Protein AF-A0A349KTA8-F1 (afdb_monomer)

Nearest PDB structures (foldseek):
  7b4u-assembly2_C  TM=8.856E-01  e=9.014E-06  synt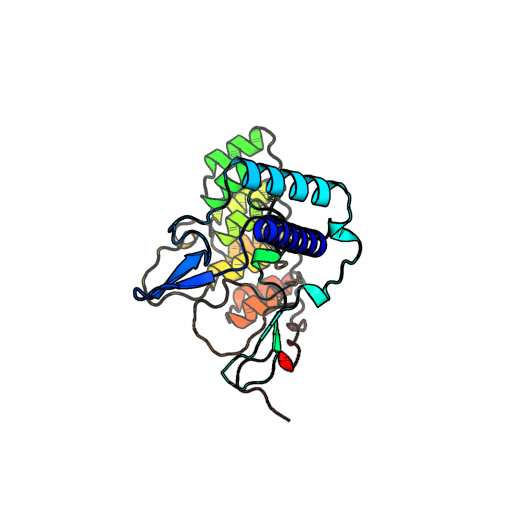hetic construct
  6gcu-assembly2_F  TM=8.471E-01  e=9.494E-06  synthetic construct
  8v0e-assembly2_B  TM=7.320E-01  e=1.564E-04  Homo sapiens
  4hi9-assembly1_A  TM=5.867E-01  e=4.648E-04  Homo sapiens
  1oy3-assembly1_D  TM=3.796E-01  e=2.135E-04  Mus musculus

Mean predicted aligned error: 11.81 Å

Foldseek 3Di:
DQLLLLLLLVVVLVVQLVVLQVVQQDPQWDQDPVRATAHPPPRDRDSHDDPVSNVVSVVVSVVCSVVCVSRVDDDQQVQWDWDAPDVPHGTFTHHHDLQSNFSDPWQQDQLLVCLLVLVQVSNVVVVVVVPDQQQAGNGFRQGSLRNNLLQLSLVNNLVSLVVLHQQCRAGNRWQDTNLLSLLCLVQADDDPDDDDRSNVVDPDHSLNSNLSSLVSPHDQQRFTQFADPSRPPDPPLPQDTRGGPGSLNSCVVSVPPSSNVSSVVSPDDNPRDHDDPDPSPGPDDDPPD

Structure (mmCIF, N/CA/C/O backbone):
data_AF-A0A349KTA8-F1
#
_entry.id   AF-A0A349KTA8-F1
#
loop_
_atom_site.group_PDB
_atom_site.id
_atom_site.type_symbol
_atom_site.label_atom_id
_atom_site.label_alt_id
_atom_site.label_comp_id
_atom_site.label_asym_id
_atom_site.label_entity_id
_atom_site.label_seq_id
_atom_site.pdbx_PDB_ins_code
_atom_site.Cartn_x
_atom_site.Cartn_y
_atom_site.Cartn_z
_atom_site.occupancy
_atom_site.B_iso_or_equiv
_atom_site.auth_seq_id
_atom_site.auth_comp_id
_atom_site.auth_asym_id
_atom_site.auth_atom_id
_atom_site.pdbx_PDB_model_num
ATOM 1 N N . MET A 1 1 ? -1.312 -4.356 -18.775 1.00 49.94 1 MET A N 1
ATOM 2 C CA . MET A 1 1 ? -0.204 -5.220 -19.229 1.00 49.94 1 MET A CA 1
ATOM 3 C C . MET A 1 1 ? 0.392 -5.838 -17.988 1.00 49.94 1 MET A C 1
ATOM 5 O O . MET A 1 1 ? 0.437 -5.153 -16.975 1.00 49.94 1 MET A O 1
ATOM 9 N N . ASP A 1 2 ? 0.738 -7.118 -18.034 1.00 69.94 2 ASP A N 1
ATOM 10 C CA . ASP A 1 2 ? 1.408 -7.776 -16.913 1.00 69.94 2 ASP A CA 1
ATOM 11 C C . ASP A 1 2 ? 2.771 -7.101 -16.684 1.00 69.94 2 ASP A C 1
ATOM 13 O O . ASP A 1 2 ? 3.523 -6.873 -17.634 1.00 69.94 2 ASP A O 1
ATOM 17 N N . VAL A 1 3 ? 3.073 -6.735 -15.437 1.00 68.56 3 VAL A N 1
ATOM 18 C CA . VAL A 1 3 ? 4.323 -6.055 -15.069 1.00 68.56 3 VAL A CA 1
ATOM 19 C C . VAL A 1 3 ? 5.527 -6.870 -15.534 1.00 68.56 3 VAL A C 1
ATOM 21 O O . VAL A 1 3 ? 6.508 -6.315 -16.023 1.00 68.56 3 VAL A O 1
ATOM 24 N N . LEU A 1 4 ? 5.438 -8.196 -15.461 1.00 72.75 4 LEU A N 1
ATOM 25 C CA . LEU A 1 4 ? 6.530 -9.078 -15.851 1.00 72.75 4 LEU A CA 1
ATOM 26 C C . LEU A 1 4 ? 6.771 -9.056 -17.360 1.00 72.75 4 LEU A C 1
ATOM 28 O O . LEU A 1 4 ? 7.924 -9.057 -17.791 1.00 72.75 4 LEU A O 1
ATOM 32 N N . GLN A 1 5 ? 5.714 -8.932 -18.165 1.00 74.31 5 GLN A N 1
ATOM 33 C CA . GLN A 1 5 ? 5.838 -8.739 -19.612 1.00 74.31 5 GLN A CA 1
ATOM 34 C C . GLN A 1 5 ? 6.532 -7.419 -19.947 1.00 74.31 5 GLN A C 1
ATOM 36 O O . GLN A 1 5 ? 7.395 -7.388 -20.824 1.00 74.31 5 GLN A O 1
ATOM 41 N N . GLN A 1 6 ? 6.200 -6.345 -19.227 1.00 73.94 6 GLN A N 1
ATOM 42 C CA . GLN A 1 6 ? 6.829 -5.036 -19.406 1.00 73.94 6 GLN A CA 1
ATOM 43 C C . GLN A 1 6 ? 8.325 -5.083 -19.054 1.00 73.94 6 GLN A C 1
ATOM 45 O O . GLN A 1 6 ? 9.166 -4.658 -19.839 1.00 73.94 6 GLN A O 1
ATOM 50 N N . VAL A 1 7 ? 8.671 -5.691 -17.916 1.00 74.19 7 VAL A N 1
ATOM 51 C CA . VAL A 1 7 ? 10.065 -5.875 -17.475 1.00 74.19 7 VAL A CA 1
ATOM 52 C C . VAL A 1 7 ? 10.860 -6.723 -18.460 1.00 74.19 7 VAL A C 1
ATOM 54 O O . VAL A 1 7 ? 12.029 -6.441 -18.731 1.00 74.19 7 VAL A O 1
ATOM 57 N N . PHE A 1 8 ? 10.250 -7.786 -18.980 1.00 78.12 8 PHE A N 1
ATOM 58 C CA . PHE A 1 8 ? 10.878 -8.630 -19.985 1.00 78.12 8 PHE A CA 1
ATOM 59 C C . PHE A 1 8 ? 11.161 -7.844 -21.262 1.00 78.12 8 PHE A C 1
ATOM 61 O O . PHE A 1 8 ? 12.295 -7.875 -21.742 1.00 78.12 8 PHE A O 1
ATOM 68 N N . ALA A 1 9 ? 10.184 -7.081 -21.755 1.00 79.38 9 ALA A N 1
ATOM 69 C CA . ALA A 1 9 ? 10.361 -6.222 -22.918 1.00 79.38 9 ALA A CA 1
ATOM 70 C C . ALA A 1 9 ? 11.467 -5.177 -22.698 1.00 79.38 9 ALA A C 1
ATOM 72 O O . ALA A 1 9 ? 12.328 -5.020 -23.562 1.00 79.38 9 ALA A O 1
ATOM 73 N N . ASP A 1 10 ? 11.527 -4.544 -21.523 1.00 78.06 10 ASP A N 1
ATOM 74 C CA . ASP A 1 10 ? 12.584 -3.586 -21.172 1.00 78.06 10 ASP A CA 1
ATOM 75 C C . ASP A 1 10 ? 13.975 -4.240 -21.117 1.00 78.06 10 ASP A C 1
ATOM 77 O O . ASP A 1 10 ? 14.962 -3.659 -21.587 1.00 78.06 10 ASP A O 1
ATOM 81 N N . ARG A 1 11 ? 14.087 -5.471 -20.592 1.00 78.44 11 ARG A N 1
ATOM 82 C CA . ARG A 1 11 ? 15.347 -6.239 -20.612 1.00 78.44 11 ARG A CA 1
ATOM 83 C C . ARG A 1 11 ? 15.770 -6.592 -22.037 1.00 78.44 11 ARG A C 1
ATOM 85 O O . ARG A 1 11 ? 16.954 -6.456 -22.347 1.00 78.44 11 ARG A O 1
ATOM 92 N N . GLN A 1 12 ? 14.836 -7.020 -22.888 1.00 82.44 12 GLN A N 1
ATOM 93 C CA . GLN A 1 12 ? 15.110 -7.329 -24.296 1.00 82.44 12 GLN A CA 1
ATOM 94 C C . GLN A 1 12 ? 15.536 -6.075 -25.057 1.00 82.44 12 GLN A C 1
ATOM 96 O O . GLN A 1 12 ? 16.569 -6.083 -25.716 1.00 82.44 12 GLN A O 1
ATOM 101 N N . ALA A 1 13 ? 14.823 -4.963 -24.878 1.00 82.88 13 ALA A N 1
ATOM 102 C CA . ALA A 1 13 ? 15.176 -3.686 -25.483 1.00 82.88 13 ALA A CA 1
ATOM 103 C C . ALA A 1 13 ? 16.546 -3.191 -25.004 1.00 82.88 13 ALA A C 1
ATOM 105 O O . ALA A 1 13 ? 17.327 -2.667 -25.796 1.00 82.88 13 ALA A O 1
ATOM 106 N N . SER A 1 14 ? 16.873 -3.355 -23.720 1.00 81.50 14 SER A N 1
ATOM 107 C CA . SER A 1 14 ? 18.192 -2.994 -23.182 1.00 81.50 14 SER A CA 1
ATOM 108 C C . SER A 1 14 ? 19.309 -3.881 -23.734 1.00 81.50 14 SER A C 1
ATOM 110 O O . SER A 1 14 ? 20.417 -3.395 -23.951 1.00 81.50 14 SER A O 1
ATOM 112 N N . ARG A 1 15 ? 19.041 -5.175 -23.951 1.00 82.88 15 ARG A N 1
ATOM 113 C CA . ARG A 1 15 ? 19.983 -6.103 -24.590 1.00 82.88 15 ARG A CA 1
ATOM 114 C C . ARG A 1 15 ? 20.206 -5.724 -26.052 1.00 82.88 15 ARG A C 1
ATOM 116 O O . ARG A 1 15 ? 21.353 -5.531 -26.428 1.00 82.88 15 ARG A O 1
ATOM 123 N N . PHE A 1 16 ? 19.128 -5.519 -26.802 1.00 84.94 16 PHE A N 1
ATOM 124 C CA . PHE A 1 16 ? 19.157 -5.084 -28.196 1.00 84.94 16 PHE A CA 1
ATOM 125 C C . PHE A 1 16 ? 19.958 -3.788 -28.366 1.00 84.94 16 PHE A C 1
ATOM 127 O O . PHE A 1 16 ? 20.864 -3.716 -29.184 1.00 84.94 16 PHE A O 1
ATOM 134 N N . LEU A 1 17 ? 19.718 -2.789 -27.506 1.00 83.94 17 LEU A N 1
ATOM 135 C CA . LEU A 1 17 ? 20.488 -1.543 -27.516 1.00 83.94 17 LEU A CA 1
ATOM 136 C C . LEU A 1 17 ? 21.988 -1.779 -27.281 1.00 83.94 17 LEU A C 1
ATOM 138 O O . LEU A 1 17 ? 22.813 -1.124 -27.907 1.00 83.94 17 LEU A O 1
ATOM 142 N N . ARG A 1 18 ? 22.359 -2.687 -26.369 1.00 80.88 18 ARG A N 1
ATOM 143 C CA . ARG A 1 18 ? 23.774 -3.018 -26.128 1.00 80.88 18 ARG A CA 1
ATOM 144 C C . ARG A 1 18 ? 24.405 -3.753 -27.304 1.00 80.88 18 ARG A C 1
ATOM 146 O O . ARG A 1 18 ? 25.578 -3.518 -27.559 1.00 80.88 18 ARG A O 1
ATOM 153 N N . GLU A 1 19 ? 23.660 -4.626 -27.974 1.00 83.88 19 GLU A N 1
ATOM 154 C CA . GLU A 1 19 ? 24.117 -5.352 -29.164 1.00 83.88 19 GLU A CA 1
ATOM 155 C C . GLU A 1 19 ? 24.360 -4.379 -30.324 1.00 83.88 19 GLU A C 1
ATOM 157 O O . GLU A 1 19 ? 25.477 -4.329 -30.828 1.00 83.88 19 GLU A O 1
ATOM 162 N N . GLU A 1 20 ? 23.398 -3.507 -30.632 1.00 83.31 20 GLU A N 1
ATOM 163 C CA . GLU A 1 20 ? 23.550 -2.430 -31.623 1.00 83.31 20 GLU A CA 1
ATOM 164 C C . GLU A 1 20 ? 24.754 -1.534 -31.306 1.00 83.31 20 GLU A C 1
ATOM 166 O O . GLU A 1 20 ? 25.614 -1.306 -32.150 1.00 83.31 20 GLU A O 1
ATOM 171 N N . LEU A 1 21 ? 24.889 -1.076 -30.054 1.00 79.50 21 LEU A N 1
ATOM 172 C CA . LEU A 1 21 ? 26.044 -0.272 -29.639 1.00 79.50 21 LEU A CA 1
ATOM 173 C C . LEU A 1 21 ? 27.367 -1.046 -29.732 1.00 79.50 21 LEU A C 1
ATOM 175 O O . LEU A 1 21 ? 28.406 -0.436 -29.977 1.00 79.50 21 LEU A O 1
ATOM 179 N N . SER A 1 22 ? 27.349 -2.368 -29.547 1.00 73.31 22 SER A N 1
ATOM 180 C CA . SER A 1 22 ? 28.545 -3.201 -29.683 1.00 73.31 22 SER A CA 1
ATOM 181 C C . SER A 1 22 ? 29.006 -3.361 -31.130 1.00 73.31 22 SER A C 1
ATOM 183 O O . SER A 1 22 ? 30.193 -3.584 -31.339 1.00 73.31 22 SER A O 1
ATOM 185 N N . GLU A 1 23 ? 28.131 -3.179 -32.126 1.00 71.75 23 GLU A N 1
ATOM 186 C CA . GLU A 1 23 ? 28.542 -3.149 -33.538 1.00 71.75 23 GLU A CA 1
ATOM 187 C C . GLU A 1 23 ? 29.394 -1.914 -33.864 1.00 71.75 23 GLU A C 1
ATOM 189 O O . GLU A 1 23 ? 30.286 -1.975 -34.711 1.00 71.75 23 GLU A O 1
ATOM 194 N N . TYR A 1 24 ? 29.163 -0.807 -33.153 1.00 67.06 24 TYR A N 1
ATOM 195 C CA . TYR A 1 24 ? 29.932 0.433 -33.295 1.00 67.06 24 TYR A CA 1
ATOM 196 C C . TYR A 1 24 ? 31.217 0.444 -32.451 1.00 67.06 24 TYR A C 1
ATOM 198 O O . TYR A 1 24 ? 32.146 1.200 -32.736 1.00 67.06 24 TYR A O 1
ATOM 206 N N . ILE A 1 25 ? 31.308 -0.408 -31.424 1.00 61.78 25 ILE A N 1
ATOM 207 C CA . ILE A 1 25 ? 32.499 -0.546 -30.576 1.00 61.78 25 ILE A CA 1
ATOM 208 C C . ILE A 1 25 ? 33.388 -1.644 -31.170 1.00 61.78 25 ILE A C 1
ATOM 210 O O . ILE A 1 25 ? 33.069 -2.826 -31.076 1.00 61.78 25 ILE A O 1
ATOM 214 N N . SER A 1 26 ? 34.534 -1.284 -31.761 1.00 56.31 26 SER A N 1
ATOM 215 C CA . SER A 1 26 ? 35.434 -2.298 -32.329 1.00 56.31 26 SER A CA 1
ATOM 216 C C . SER A 1 26 ? 35.885 -3.316 -31.262 1.00 56.31 26 SER A C 1
ATOM 218 O O . SER A 1 26 ? 36.290 -2.959 -30.152 1.00 56.31 26 SER A O 1
ATOM 220 N N . ASN A 1 27 ? 35.825 -4.608 -31.606 1.00 52.72 27 ASN A N 1
ATOM 221 C CA . ASN A 1 27 ? 36.230 -5.732 -30.744 1.00 52.72 27 ASN A CA 1
ATOM 222 C C . ASN A 1 27 ? 37.751 -5.809 -30.488 1.00 52.72 27 ASN A C 1
ATOM 224 O O . ASN A 1 27 ? 38.215 -6.685 -29.758 1.00 52.72 27 ASN A O 1
ATOM 228 N N . ASP A 1 28 ? 38.532 -4.900 -31.064 1.00 53.66 28 ASP A N 1
ATOM 229 C CA . ASP A 1 28 ? 39.990 -4.932 -31.064 1.00 53.66 28 ASP A CA 1
ATOM 230 C C . ASP A 1 28 ? 40.538 -4.096 -29.900 1.00 53.66 28 ASP A C 1
ATOM 232 O O . ASP A 1 28 ? 41.057 -2.997 -30.073 1.00 53.66 28 ASP A O 1
ATOM 236 N N . ARG A 1 29 ? 40.370 -4.590 -28.667 1.00 57.53 29 ARG A N 1
ATOM 237 C CA . ARG A 1 29 ? 40.851 -3.912 -27.451 1.00 57.53 29 ARG A CA 1
ATOM 238 C C . ARG A 1 29 ? 42.164 -4.525 -26.970 1.00 57.53 29 ARG A C 1
ATOM 240 O O . ARG A 1 29 ? 42.225 -5.719 -26.685 1.00 57.53 29 ARG A O 1
ATOM 247 N N . VAL A 1 30 ? 43.191 -3.698 -26.799 1.00 54.41 30 VAL A N 1
ATOM 248 C CA . VAL A 1 30 ? 44.465 -4.065 -26.163 1.00 54.41 30 VAL A CA 1
ATOM 249 C C . VAL A 1 30 ? 44.629 -3.227 -24.897 1.00 54.41 30 VAL A C 1
ATOM 251 O O . VAL A 1 30 ? 44.313 -2.042 -24.893 1.00 54.41 30 VAL A O 1
ATOM 254 N N . MET A 1 31 ? 45.090 -3.840 -23.807 1.00 53.41 31 MET A N 1
ATOM 255 C CA . MET A 1 31 ? 45.422 -3.113 -22.577 1.00 53.41 31 MET A CA 1
ATOM 256 C C . MET A 1 31 ? 46.752 -2.386 -22.755 1.00 53.41 31 MET A C 1
ATOM 258 O O . MET A 1 31 ? 47.756 -3.016 -23.099 1.00 53.41 31 MET A O 1
ATOM 262 N N . ASP A 1 32 ? 46.770 -1.077 -22.524 1.00 60.50 32 ASP A N 1
ATOM 263 C CA . ASP A 1 32 ? 48.009 -0.311 -22.501 1.00 60.50 32 ASP A CA 1
ATOM 264 C C . ASP A 1 32 ? 48.814 -0.548 -21.212 1.00 60.50 32 ASP A C 1
ATOM 266 O O . ASP A 1 32 ? 48.387 -1.215 -20.266 1.00 60.50 32 ASP A O 1
ATOM 270 N N . ALA A 1 33 ? 50.021 0.017 -21.169 1.00 59.88 33 ALA A N 1
ATOM 271 C CA . ALA A 1 33 ? 50.907 -0.080 -20.012 1.00 59.88 33 ALA A CA 1
ATOM 272 C C . ALA A 1 33 ? 50.387 0.668 -18.761 1.00 59.88 33 ALA A C 1
ATOM 274 O O . ALA A 1 33 ? 50.953 0.490 -17.682 1.00 59.88 33 ALA A O 1
ATOM 275 N N . SER A 1 34 ? 49.338 1.490 -18.894 1.00 66.12 34 SER A N 1
ATOM 276 C CA . SER A 1 34 ? 48.647 2.203 -17.807 1.00 66.12 34 SER A CA 1
ATOM 277 C C . SER A 1 34 ? 47.529 1.375 -17.167 1.00 66.12 34 SER A C 1
ATOM 279 O O . SER A 1 34 ? 47.072 1.727 -16.080 1.00 66.12 34 SER A O 1
ATOM 281 N N . GLY A 1 35 ? 47.119 0.273 -17.803 1.00 56.25 35 GLY A N 1
ATOM 282 C CA . GLY A 1 35 ? 45.974 -0.534 -17.387 1.00 56.25 35 GLY A CA 1
ATOM 283 C C . GLY A 1 35 ? 44.641 -0.077 -17.987 1.00 56.25 35 GLY A C 1
ATOM 284 O O . GLY A 1 35 ? 43.597 -0.489 -17.484 1.00 56.25 35 GLY A O 1
ATOM 285 N N . ASP A 1 36 ? 44.669 0.737 -19.044 1.00 51.53 36 ASP A N 1
ATOM 286 C CA . ASP A 1 36 ? 43.490 1.215 -19.764 1.00 51.53 36 ASP A CA 1
ATOM 287 C C . ASP A 1 36 ? 43.302 0.436 -21.084 1.00 51.53 36 ASP A C 1
ATOM 289 O O . ASP A 1 36 ? 44.262 0.041 -21.748 1.00 51.53 36 ASP A O 1
ATOM 293 N N . TYR A 1 37 ? 42.048 0.208 -21.489 1.00 53.19 37 TYR A N 1
ATOM 294 C CA . TYR A 1 37 ? 41.717 -0.476 -22.747 1.00 53.19 37 TYR A CA 1
ATOM 295 C C . TYR A 1 37 ? 41.734 0.509 -23.927 1.00 53.19 37 TYR A C 1
ATOM 297 O O . TYR A 1 37 ? 40.939 1.448 -23.948 1.00 53.19 37 TYR A O 1
ATOM 305 N N . VAL A 1 38 ? 42.561 0.251 -24.945 1.00 56.03 38 VAL A N 1
ATOM 306 C CA . VAL A 1 38 ? 42.686 1.059 -26.176 1.00 56.03 38 VAL A CA 1
ATOM 307 C C . VAL A 1 38 ? 42.370 0.240 -27.429 1.00 56.03 38 VAL A C 1
ATOM 309 O O . VAL A 1 38 ? 42.547 -0.976 -27.443 1.00 56.03 38 VAL A O 1
ATOM 312 N N . SER A 1 39 ? 41.919 0.915 -28.492 1.00 55.25 39 SER A N 1
ATOM 313 C CA . SER A 1 39 ? 41.753 0.318 -29.828 1.00 55.25 39 SER A CA 1
ATOM 314 C C . SER A 1 39 ? 43.100 -0.168 -30.383 1.00 55.25 39 SER A C 1
ATOM 316 O O . SER A 1 39 ? 44.078 0.589 -30.373 1.00 55.25 39 SER A O 1
ATOM 318 N N . ALA A 1 40 ? 43.143 -1.402 -30.893 1.00 55.00 40 ALA A N 1
ATOM 319 C CA . ALA A 1 40 ? 44.332 -2.049 -31.448 1.00 55.00 40 ALA A CA 1
ATOM 320 C C . ALA A 1 40 ? 44.884 -1.328 -32.690 1.00 55.00 40 ALA A C 1
ATOM 322 O O . ALA A 1 40 ? 46.077 -1.430 -32.972 1.00 55.00 40 ALA A O 1
ATOM 323 N N . GLU A 1 41 ? 44.041 -0.581 -33.410 1.00 53.50 41 GLU A N 1
ATOM 324 C CA . GLU A 1 41 ? 44.410 0.068 -34.674 1.00 53.50 41 GLU A CA 1
ATOM 325 C C . GLU A 1 41 ? 44.818 1.538 -34.516 1.00 53.50 41 GLU A C 1
ATOM 327 O O . GLU A 1 41 ? 45.700 2.013 -35.232 1.00 53.50 41 GLU A O 1
ATOM 332 N N . THR A 1 42 ? 44.198 2.278 -33.592 1.00 55.47 42 THR A N 1
ATOM 333 C CA . THR A 1 42 ? 44.331 3.746 -33.538 1.00 55.47 42 THR A CA 1
ATOM 334 C C . THR A 1 42 ? 45.013 4.281 -32.284 1.00 55.47 42 THR A C 1
ATOM 336 O O . THR A 1 42 ? 45.426 5.439 -32.294 1.00 55.47 42 THR A O 1
ATOM 339 N N . ALA A 1 43 ? 45.175 3.476 -31.223 1.00 49.28 43 ALA A N 1
ATOM 340 C CA . ALA A 1 43 ? 45.753 3.906 -29.939 1.00 49.28 43 ALA A CA 1
ATOM 341 C C . ALA A 1 43 ? 45.160 5.232 -29.397 1.00 49.28 43 ALA A C 1
ATOM 343 O O . ALA A 1 43 ? 45.816 5.970 -28.660 1.00 49.28 43 ALA A O 1
ATOM 344 N N . THR A 1 44 ? 43.917 5.555 -29.774 1.00 51.00 44 THR A N 1
ATOM 345 C CA . THR A 1 44 ? 43.169 6.722 -29.299 1.00 51.00 44 THR A CA 1
ATOM 346 C C . THR A 1 44 ? 42.253 6.321 -28.152 1.00 51.00 44 THR A C 1
ATOM 348 O O . THR A 1 44 ? 41.619 5.268 -28.190 1.00 51.00 44 THR A O 1
ATOM 351 N N . LYS A 1 45 ? 42.199 7.184 -27.134 1.00 49.53 45 LYS A N 1
ATOM 352 C CA . LYS A 1 45 ? 41.538 6.950 -25.843 1.00 49.53 45 LYS A CA 1
ATOM 353 C C . LYS A 1 45 ? 40.008 6.851 -25.926 1.00 49.53 45 LYS A C 1
ATOM 355 O O . LYS A 1 45 ? 39.394 6.234 -25.063 1.00 49.53 45 LYS A O 1
ATOM 360 N N . ASP A 1 46 ? 39.415 7.394 -26.984 1.00 52.28 46 ASP A N 1
ATOM 361 C CA . ASP A 1 46 ? 37.976 7.624 -27.056 1.00 52.28 46 ASP A CA 1
ATOM 362 C C . ASP A 1 46 ? 37.353 6.729 -28.130 1.00 52.28 46 ASP A C 1
ATOM 364 O O . ASP A 1 46 ? 37.282 7.091 -29.300 1.00 52.28 46 ASP A O 1
ATOM 368 N N . ASN A 1 47 ? 36.929 5.535 -27.718 1.00 59.69 47 ASN A N 1
ATOM 369 C CA . ASN A 1 47 ? 36.062 4.656 -28.510 1.00 59.69 47 ASN A CA 1
ATOM 370 C C . ASN A 1 47 ? 34.648 4.666 -27.897 1.00 59.69 47 ASN A C 1
ATOM 372 O O . ASN A 1 47 ? 34.063 3.623 -27.606 1.00 59.69 47 ASN A O 1
ATOM 376 N N . GLU A 1 48 ? 34.143 5.866 -27.601 1.00 61.00 48 GLU A N 1
ATOM 377 C CA . GLU A 1 48 ? 32.741 6.076 -27.243 1.00 61.00 48 GLU A CA 1
ATOM 378 C C . GLU A 1 48 ? 31.934 6.271 -28.537 1.00 61.00 48 GLU A C 1
ATOM 380 O O . GLU A 1 48 ? 32.376 7.027 -29.406 1.00 61.00 48 GLU A O 1
ATOM 385 N N . PRO A 1 49 ? 30.779 5.600 -28.696 1.00 68.38 49 PRO A N 1
ATOM 386 C CA . PRO A 1 49 ? 29.945 5.753 -29.884 1.00 68.38 49 PRO A CA 1
ATOM 387 C C . PRO A 1 49 ? 29.527 7.217 -30.066 1.00 68.38 49 PRO A C 1
ATOM 389 O O . PRO A 1 49 ? 29.201 7.914 -29.099 1.00 68.38 49 PRO A O 1
ATOM 392 N N . SER A 1 50 ? 29.527 7.687 -31.314 1.00 78.06 50 SER A N 1
ATOM 393 C CA . SER A 1 50 ? 29.129 9.053 -31.661 1.00 78.06 50 SER A CA 1
ATOM 394 C C . SER A 1 50 ? 27.685 9.327 -31.234 1.00 78.06 50 SER A C 1
ATOM 396 O O . SER A 1 50 ? 26.846 8.426 -31.202 1.00 78.06 50 SER A O 1
ATOM 398 N N . VAL A 1 51 ? 27.348 10.595 -30.967 1.00 80.19 51 VAL A N 1
ATOM 399 C CA . VAL A 1 51 ? 25.970 11.003 -30.637 1.00 80.19 51 VAL A CA 1
ATOM 400 C C . VAL A 1 51 ? 24.981 10.506 -31.696 1.00 80.19 51 VAL A C 1
ATOM 402 O O . VAL A 1 51 ? 23.907 10.032 -31.337 1.00 80.19 51 VAL A O 1
ATOM 405 N N . ASP A 1 52 ? 25.350 10.546 -32.979 1.00 81.69 52 ASP A N 1
ATOM 406 C CA . ASP A 1 52 ? 24.491 10.081 -34.074 1.00 81.69 52 ASP A CA 1
ATOM 407 C C . ASP A 1 52 ? 24.279 8.557 -34.055 1.00 81.69 52 ASP A C 1
ATOM 409 O O . ASP A 1 52 ? 23.167 8.091 -34.303 1.00 81.69 52 ASP A O 1
ATOM 413 N N . GLU A 1 53 ? 25.304 7.783 -33.692 1.00 79.81 53 GLU A N 1
ATOM 414 C CA . GLU A 1 53 ? 25.244 6.317 -33.567 1.00 79.81 53 GLU A CA 1
ATOM 415 C C . GLU A 1 53 ? 24.401 5.910 -32.356 1.00 79.81 53 GLU A C 1
ATOM 417 O O . GLU A 1 53 ? 23.531 5.046 -32.453 1.00 79.81 53 GLU A O 1
ATOM 422 N N . VAL A 1 54 ? 24.560 6.615 -31.232 1.00 82.56 54 VAL A N 1
ATOM 423 C CA . VAL A 1 54 ? 23.708 6.440 -30.050 1.00 82.56 54 VAL A CA 1
ATOM 424 C C . VAL A 1 54 ? 22.250 6.772 -30.380 1.00 82.56 54 VAL A C 1
ATOM 426 O O . VAL A 1 54 ? 21.346 6.033 -29.991 1.00 82.56 54 VAL A O 1
ATOM 429 N N . GLN A 1 55 ? 21.984 7.855 -31.119 1.00 84.25 55 GLN A N 1
ATOM 430 C CA . GLN A 1 55 ? 20.621 8.199 -31.540 1.00 84.25 55 GLN A CA 1
ATOM 431 C C . GLN A 1 55 ? 20.037 7.176 -32.526 1.00 84.25 55 GLN A C 1
ATOM 433 O O . GLN A 1 55 ? 18.835 6.898 -32.459 1.00 84.25 55 GLN A O 1
ATOM 438 N N . ALA A 1 56 ? 20.855 6.606 -33.415 1.00 85.69 56 ALA A N 1
ATOM 439 C CA . ALA A 1 56 ? 20.443 5.534 -34.319 1.00 85.69 56 ALA A CA 1
ATOM 440 C C . ALA A 1 56 ? 20.071 4.263 -33.541 1.00 85.69 56 ALA A C 1
ATOM 442 O O . ALA A 1 56 ? 18.963 3.755 -33.717 1.00 85.69 56 ALA A O 1
ATOM 443 N N . ALA A 1 57 ? 20.915 3.835 -32.598 1.00 84.38 57 ALA A N 1
ATOM 444 C CA . ALA A 1 57 ? 20.661 2.677 -31.743 1.00 84.38 57 ALA A CA 1
ATOM 445 C C . ALA A 1 57 ? 19.407 2.867 -30.863 1.00 84.38 57 ALA A C 1
ATOM 447 O O . ALA A 1 57 ? 18.581 1.963 -30.736 1.00 84.38 57 ALA A O 1
ATOM 448 N N . ILE A 1 58 ? 19.183 4.073 -30.320 1.00 86.06 58 ILE A N 1
ATOM 449 C CA . ILE A 1 58 ? 17.945 4.411 -29.591 1.00 86.06 58 ILE A CA 1
ATOM 450 C C . ILE A 1 58 ? 16.719 4.338 -30.513 1.00 86.06 58 ILE A C 1
ATOM 452 O O . ILE A 1 58 ? 15.645 3.908 -30.085 1.00 86.06 58 ILE A O 1
ATOM 456 N N . ARG A 1 59 ? 16.836 4.776 -31.773 1.00 87.62 59 ARG A N 1
ATOM 457 C CA . ARG A 1 59 ? 15.728 4.701 -32.734 1.00 87.62 59 ARG A CA 1
ATOM 458 C C . ARG A 1 59 ? 15.399 3.247 -33.078 1.00 87.62 59 ARG A C 1
ATOM 460 O O . ARG A 1 59 ? 14.227 2.888 -32.996 1.00 87.62 59 ARG A O 1
ATOM 467 N N . ALA A 1 60 ? 16.408 2.422 -33.347 1.00 86.75 60 ALA A N 1
ATOM 468 C CA . ALA A 1 60 ? 16.245 0.991 -33.590 1.00 86.75 60 ALA A CA 1
ATOM 469 C C . ALA A 1 60 ? 15.609 0.281 -32.380 1.00 86.75 60 ALA A C 1
ATOM 471 O O . ALA A 1 60 ? 14.642 -0.462 -32.529 1.00 86.75 60 ALA A O 1
ATOM 472 N N . GLN A 1 61 ? 16.050 0.604 -31.158 1.00 87.00 61 GLN A N 1
ATOM 473 C CA . GLN A 1 61 ? 15.441 0.100 -29.923 1.00 87.00 61 GLN A CA 1
ATOM 474 C C . GLN A 1 61 ? 13.950 0.471 -29.808 1.00 87.00 61 GLN A C 1
ATOM 476 O O . GLN A 1 61 ? 13.131 -0.345 -29.382 1.00 87.00 61 GLN A O 1
ATOM 481 N N . ARG A 1 62 ? 13.566 1.699 -30.185 1.00 85.38 62 ARG A N 1
ATOM 482 C CA . ARG A 1 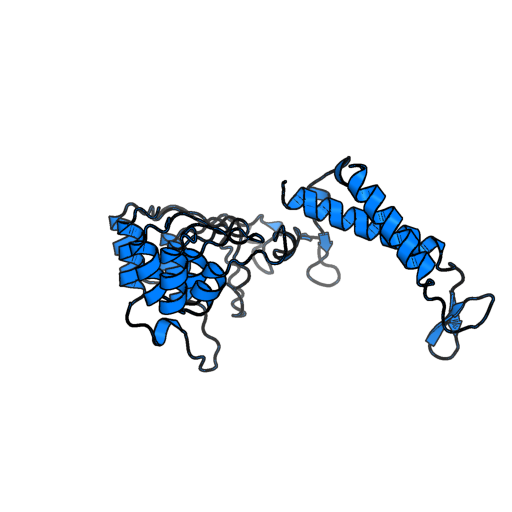62 ? 12.156 2.130 -30.176 1.00 85.38 62 ARG A CA 1
ATOM 483 C C . ARG A 1 62 ? 11.324 1.404 -31.226 1.00 85.38 62 ARG A C 1
ATOM 485 O O . ARG A 1 62 ? 10.182 1.058 -30.940 1.00 85.38 62 ARG A O 1
ATOM 492 N N . GLU A 1 63 ? 11.875 1.182 -32.414 1.00 87.06 63 GLU A N 1
ATOM 493 C CA . GLU A 1 63 ? 11.219 0.415 -33.477 1.00 87.06 63 GLU A CA 1
ATOM 494 C C . GLU A 1 63 ? 11.026 -1.050 -33.058 1.00 87.06 63 GLU A C 1
ATOM 496 O O . GLU A 1 63 ? 9.931 -1.585 -33.220 1.00 87.06 63 GLU A O 1
ATOM 501 N N . PHE A 1 64 ? 12.021 -1.653 -32.400 1.00 84.69 64 PHE A N 1
ATOM 502 C CA . PHE A 1 64 ? 11.924 -2.983 -31.789 1.00 84.69 64 PHE A CA 1
ATOM 503 C C . PHE A 1 64 ? 10.832 -3.067 -30.706 1.00 84.69 64 PHE A C 1
ATOM 505 O O . PHE A 1 64 ? 10.062 -4.025 -30.649 1.00 84.69 64 PHE A O 1
ATOM 512 N N . LEU A 1 65 ? 10.702 -2.041 -29.860 1.00 81.31 65 LEU A N 1
ATOM 513 C CA . LEU A 1 65 ? 9.616 -1.976 -28.874 1.00 81.31 65 LEU A CA 1
ATOM 514 C C . LEU A 1 65 ? 8.231 -1.841 -29.533 1.00 81.31 65 LEU A C 1
ATOM 516 O O . LEU A 1 65 ? 7.251 -2.379 -29.018 1.00 81.31 65 LEU A O 1
ATOM 520 N N . GLN A 1 66 ? 8.137 -1.140 -30.667 1.00 82.62 66 GLN A N 1
ATOM 521 C CA . GLN A 1 66 ? 6.887 -0.949 -31.414 1.00 82.62 66 GLN A CA 1
ATOM 522 C C . GLN A 1 66 ? 6.500 -2.156 -32.276 1.00 82.62 66 GLN A C 1
ATOM 524 O O . GLN A 1 66 ? 5.311 -2.361 -32.519 1.00 82.62 66 GLN A O 1
ATOM 529 N N . SER A 1 67 ? 7.467 -2.962 -32.726 1.00 82.19 67 SER A N 1
ATOM 530 C CA . SER A 1 67 ? 7.223 -4.139 -33.571 1.00 82.19 67 SER A CA 1
ATOM 531 C C . SER A 1 67 ? 6.495 -5.269 -32.833 1.00 82.19 67 SER A C 1
ATOM 533 O O . SER A 1 67 ? 5.978 -6.192 -33.464 1.00 82.19 67 SER A O 1
ATOM 535 N N . GLY A 1 68 ? 6.439 -5.208 -31.498 1.00 75.38 68 GLY A N 1
ATOM 536 C CA . GLY A 1 68 ? 5.875 -6.256 -30.650 1.00 75.38 68 GLY A CA 1
ATOM 537 C C . GLY A 1 68 ? 6.779 -7.487 -30.513 1.00 75.38 68 GLY A C 1
ATOM 538 O O . GLY A 1 68 ? 6.436 -8.408 -29.772 1.00 75.38 68 GLY A O 1
ATOM 539 N N . GLU A 1 69 ? 7.946 -7.506 -31.169 1.00 76.44 69 GLU A N 1
ATOM 540 C CA . GLU A 1 69 ? 8.913 -8.610 -31.084 1.00 76.44 69 GLU A CA 1
ATOM 541 C C . GLU A 1 69 ? 9.484 -8.778 -29.676 1.00 76.44 69 GLU A C 1
ATOM 543 O O . GLU A 1 69 ? 9.751 -9.904 -29.262 1.00 76.44 69 GLU A O 1
ATOM 548 N N . ALA A 1 70 ? 9.544 -7.694 -28.897 1.00 68.31 70 ALA A N 1
ATOM 549 C CA . ALA A 1 70 ? 9.940 -7.713 -27.489 1.00 68.31 70 ALA A CA 1
ATOM 550 C C . ALA A 1 70 ? 9.102 -8.671 -26.611 1.00 68.31 70 ALA A C 1
ATOM 552 O O . ALA A 1 70 ? 9.561 -9.078 -25.545 1.00 68.31 70 ALA A O 1
ATOM 553 N N . TYR A 1 71 ? 7.896 -9.053 -27.055 1.00 70.94 71 TYR A N 1
ATOM 554 C CA . TYR A 1 71 ? 6.967 -9.917 -26.316 1.00 70.94 71 TYR A CA 1
ATOM 555 C C . TYR A 1 71 ? 6.850 -11.338 -26.885 1.00 70.94 71 TYR A C 1
ATOM 557 O O . TYR A 1 71 ? 6.170 -12.174 -26.289 1.00 70.94 71 TYR A O 1
ATOM 565 N N . ARG A 1 72 ? 7.470 -11.622 -28.039 1.00 68.56 72 ARG A N 1
ATOM 566 C CA . ARG A 1 72 ? 7.187 -12.822 -28.848 1.00 68.56 72 ARG A CA 1
ATOM 567 C C . ARG A 1 72 ? 7.513 -14.138 -28.132 1.00 68.56 72 ARG A C 1
ATOM 569 O O . ARG A 1 72 ? 6.787 -15.108 -28.324 1.00 68.56 72 ARG A O 1
ATOM 576 N N . ASP A 1 73 ? 8.523 -14.118 -27.261 1.00 69.69 73 ASP A N 1
ATOM 577 C CA . ASP A 1 73 ? 9.017 -15.270 -26.492 1.00 69.69 73 ASP A CA 1
ATOM 578 C C . ASP A 1 73 ? 8.992 -15.009 -24.972 1.00 69.69 73 ASP A C 1
ATOM 580 O O . ASP A 1 73 ? 9.927 -15.362 -24.249 1.00 69.69 73 ASP A O 1
ATOM 584 N N . PHE A 1 74 ? 7.953 -14.333 -24.467 1.00 74.31 74 PHE A N 1
ATOM 585 C CA . PHE A 1 74 ? 7.839 -14.059 -23.032 1.00 74.31 74 PHE A CA 1
ATOM 586 C C . PHE A 1 74 ? 7.809 -15.360 -22.210 1.00 74.31 74 PHE A C 1
ATOM 588 O O . PHE A 1 74 ? 6.874 -16.155 -22.314 1.00 74.31 74 PHE A O 1
ATOM 595 N N . ASN A 1 75 ? 8.816 -15.536 -21.351 1.00 73.31 75 ASN A N 1
ATOM 596 C CA . ASN A 1 75 ? 8.842 -16.547 -20.300 1.00 73.31 75 ASN A CA 1
ATOM 597 C C . ASN A 1 75 ? 9.194 -15.875 -18.967 1.00 73.31 75 ASN A C 1
ATOM 599 O O . ASN A 1 75 ? 10.251 -15.260 -18.830 1.00 73.31 75 ASN A O 1
ATOM 603 N N . GLU A 1 76 ? 8.317 -16.024 -17.980 1.00 68.88 76 GLU A N 1
ATOM 604 C CA . GLU A 1 76 ? 8.481 -15.494 -16.624 1.00 68.88 76 GLU A CA 1
ATOM 605 C C . GLU A 1 76 ? 9.747 -16.050 -15.944 1.00 68.88 76 GLU A C 1
ATOM 607 O O . GLU A 1 76 ? 10.469 -15.321 -15.261 1.00 68.88 76 GLU A O 1
ATOM 612 N N . GLU A 1 77 ? 10.094 -17.314 -16.219 1.00 71.88 77 GLU A N 1
ATOM 613 C CA . GLU A 1 77 ? 11.314 -17.955 -15.712 1.00 71.88 77 GLU A CA 1
ATOM 614 C C . GLU A 1 77 ? 12.588 -17.296 -16.258 1.00 71.88 77 GLU A C 1
ATOM 616 O O . GLU A 1 77 ? 13.607 -17.267 -15.573 1.00 71.88 77 GLU A O 1
ATOM 621 N N . ALA A 1 78 ? 12.541 -16.679 -17.446 1.00 71.56 78 ALA A N 1
ATOM 622 C CA . ALA A 1 78 ? 13.690 -15.969 -18.014 1.00 71.56 78 ALA A CA 1
ATOM 623 C C . ALA A 1 78 ? 14.050 -14.689 -17.234 1.00 71.56 78 ALA A C 1
ATOM 625 O O . ALA A 1 78 ? 15.113 -14.098 -17.451 1.00 71.56 78 ALA A O 1
ATOM 626 N N . LEU A 1 79 ? 13.175 -14.236 -16.330 1.00 73.00 79 LEU A N 1
ATOM 627 C CA . LEU A 1 79 ? 13.444 -13.104 -15.447 1.00 73.00 79 LEU A CA 1
ATOM 628 C C . LEU A 1 79 ? 14.176 -13.504 -14.160 1.00 73.00 79 LEU A C 1
ATOM 630 O O . LEU A 1 79 ? 14.754 -12.623 -13.507 1.00 73.00 79 LEU A O 1
ATOM 634 N N . VAL A 1 80 ? 14.173 -14.797 -13.820 1.00 76.62 80 VAL A N 1
ATOM 635 C CA . VAL A 1 80 ? 14.820 -15.364 -12.635 1.00 76.62 80 VAL A CA 1
ATOM 636 C C . VAL A 1 80 ? 16.333 -15.384 -12.841 1.00 76.62 80 VAL A C 1
ATOM 638 O O . VAL A 1 80 ? 16.855 -15.941 -13.803 1.00 76.62 80 VAL A O 1
ATOM 641 N N . ASN A 1 81 ? 17.058 -14.759 -11.918 1.00 75.50 81 ASN A N 1
ATOM 642 C CA . ASN A 1 81 ? 18.514 -14.759 -11.914 1.00 75.50 81 ASN A CA 1
ATOM 643 C C . ASN A 1 81 ? 19.020 -15.895 -11.026 1.00 75.50 81 ASN A C 1
ATOM 645 O O . ASN A 1 81 ? 18.688 -15.935 -9.845 1.00 75.50 81 ASN A O 1
ATOM 649 N N . HIS A 1 82 ? 19.880 -16.764 -11.548 1.00 79.56 82 HIS A N 1
ATOM 650 C CA . HIS A 1 82 ? 20.549 -17.794 -10.754 1.00 79.56 82 HIS A CA 1
ATOM 651 C C . HIS A 1 82 ? 21.909 -17.281 -10.283 1.00 79.56 82 HIS A C 1
ATOM 653 O O . HIS A 1 82 ? 22.716 -16.828 -11.096 1.00 79.56 82 HIS A O 1
ATOM 659 N N . ARG A 1 83 ? 22.138 -17.271 -8.967 1.00 74.75 83 ARG A N 1
ATOM 660 C CA . ARG A 1 83 ? 23.451 -16.944 -8.389 1.00 74.75 83 ARG A CA 1
ATOM 661 C C . ARG A 1 83 ? 23.606 -17.549 -6.992 1.00 74.75 83 ARG A C 1
ATOM 663 O O . ARG A 1 83 ? 22.608 -17.629 -6.270 1.00 74.75 83 ARG A O 1
ATOM 670 N N . PRO A 1 84 ? 24.832 -17.898 -6.564 1.00 71.88 84 PRO A N 1
ATOM 671 C CA . PRO A 1 84 ? 25.051 -18.493 -5.254 1.00 71.88 84 PRO A CA 1
ATOM 672 C C . PRO A 1 84 ? 25.064 -17.424 -4.147 1.00 71.88 84 PRO A C 1
ATOM 674 O O . PRO A 1 84 ? 25.362 -16.246 -4.375 1.00 71.88 84 PRO A O 1
ATOM 677 N N . ASP A 1 85 ? 24.704 -17.812 -2.921 1.00 62.06 85 ASP A N 1
ATOM 678 C CA . ASP A 1 85 ? 24.712 -16.927 -1.735 1.00 62.06 85 ASP A CA 1
ATOM 679 C C . ASP A 1 85 ? 26.122 -16.671 -1.183 1.00 62.06 85 ASP A C 1
ATOM 681 O O . ASP A 1 85 ? 26.364 -15.703 -0.456 1.00 62.06 85 ASP A O 1
ATOM 685 N N . TYR A 1 86 ? 27.054 -17.565 -1.492 1.00 68.94 86 TYR A N 1
ATOM 686 C CA . TYR A 1 86 ? 28.445 -17.522 -1.067 1.00 68.94 86 TYR A CA 1
ATOM 687 C C . TYR A 1 86 ? 29.325 -18.195 -2.131 1.00 68.94 86 TYR A C 1
ATOM 689 O O . TYR A 1 86 ? 28.808 -18.984 -2.927 1.00 68.94 86 TYR A O 1
ATOM 697 N N . PRO A 1 87 ? 30.635 -17.889 -2.180 1.00 74.31 87 PRO A N 1
ATOM 698 C CA . PRO A 1 87 ? 31.548 -18.538 -3.119 1.00 74.31 87 PRO A CA 1
ATOM 699 C C . PRO A 1 87 ? 31.443 -20.066 -3.013 1.00 74.31 87 PRO A C 1
ATOM 701 O O . PRO A 1 87 ? 31.484 -20.591 -1.904 1.00 74.31 87 PRO A O 1
ATOM 704 N N . GLU A 1 88 ? 31.284 -20.755 -4.148 1.00 79.94 88 GLU A N 1
ATOM 705 C CA . GLU A 1 88 ? 31.118 -22.223 -4.245 1.00 79.94 88 GLU A CA 1
ATOM 706 C C . GLU A 1 88 ? 29.807 -22.799 -3.654 1.00 79.94 88 GLU A C 1
ATOM 708 O O . GLU A 1 88 ? 29.675 -24.012 -3.495 1.00 79.94 88 GLU A O 1
ATOM 713 N N . GLY A 1 89 ? 28.814 -21.959 -3.335 1.00 75.75 89 GLY A N 1
ATOM 714 C CA . GLY A 1 89 ? 27.468 -22.411 -2.961 1.00 75.75 89 GLY A CA 1
ATOM 715 C C . GLY A 1 89 ? 26.631 -22.915 -4.151 1.00 75.75 89 GLY A C 1
ATOM 716 O O . GLY A 1 89 ? 27.015 -22.706 -5.302 1.00 75.75 89 GLY A O 1
ATOM 717 N N . PRO A 1 90 ? 25.475 -23.563 -3.899 1.00 74.81 90 PRO A N 1
ATOM 718 C CA . PRO A 1 90 ? 24.541 -23.927 -4.963 1.00 74.81 90 PRO A CA 1
ATOM 719 C C . PRO A 1 90 ? 23.955 -22.673 -5.629 1.00 74.81 90 PRO A C 1
ATOM 721 O O . PRO A 1 90 ? 23.708 -21.669 -4.956 1.00 74.81 90 PRO A O 1
ATOM 724 N N . ASP A 1 91 ? 23.709 -22.737 -6.940 1.00 74.75 91 ASP A N 1
ATOM 725 C CA . ASP A 1 91 ? 22.992 -21.683 -7.660 1.00 74.75 91 ASP A CA 1
ATOM 726 C C . ASP A 1 91 ? 21.526 -21.670 -7.233 1.00 74.75 91 ASP A C 1
ATOM 728 O O . ASP A 1 91 ? 20.783 -22.621 -7.478 1.00 74.75 91 ASP A O 1
ATOM 732 N N . LEU A 1 92 ? 21.107 -20.578 -6.596 1.00 71.56 92 LEU A N 1
ATOM 733 C CA . LEU A 1 92 ? 19.735 -20.412 -6.135 1.00 71.56 92 LEU A CA 1
ATOM 734 C C . LEU A 1 92 ? 18.946 -19.548 -7.125 1.00 71.56 92 LEU A C 1
ATOM 736 O O . LEU A 1 92 ? 19.467 -18.516 -7.572 1.00 71.56 92 LEU A O 1
ATOM 740 N N . PRO A 1 93 ? 17.699 -19.928 -7.465 1.00 73.81 93 PRO A N 1
ATOM 741 C CA . PRO A 1 93 ? 16.825 -19.089 -8.270 1.00 73.81 93 PRO A CA 1
ATOM 742 C C . PRO A 1 93 ? 16.457 -17.834 -7.478 1.00 73.81 93 PRO A C 1
ATOM 744 O O . PRO A 1 93 ? 15.893 -17.912 -6.392 1.00 73.81 93 PRO A O 1
ATOM 747 N N . ARG A 1 94 ? 16.753 -16.651 -8.015 1.00 69.88 94 ARG A N 1
ATOM 748 C CA . ARG A 1 94 ? 16.344 -15.373 -7.427 1.00 69.88 94 ARG A CA 1
ATOM 749 C C . ARG A 1 94 ? 15.362 -14.679 -8.366 1.00 69.88 94 ARG A C 1
ATOM 751 O O . ARG A 1 94 ? 15.778 -14.243 -9.444 1.00 69.88 94 ARG A O 1
ATOM 758 N N . PRO A 1 95 ? 14.074 -14.567 -7.996 1.00 69.44 95 PRO A N 1
ATOM 759 C CA . PRO A 1 95 ? 13.108 -13.843 -8.811 1.00 69.44 95 PRO A CA 1
ATOM 760 C C . PRO A 1 95 ? 13.526 -12.369 -8.973 1.00 69.44 95 PRO A C 1
ATOM 762 O O . PRO A 1 95 ? 14.350 -11.872 -8.193 1.00 69.44 95 PRO A O 1
ATOM 765 N N . PRO A 1 96 ? 13.003 -11.664 -9.995 1.00 66.81 96 PRO A N 1
ATOM 766 C CA . PRO A 1 96 ? 13.283 -10.249 -10.196 1.00 66.81 96 PRO A CA 1
ATOM 767 C C . PRO A 1 96 ? 13.050 -9.449 -8.909 1.00 66.81 96 PRO A C 1
ATOM 769 O O . PRO A 1 96 ? 12.118 -9.702 -8.145 1.00 66.81 96 PRO A O 1
ATOM 772 N N . TYR A 1 97 ? 13.949 -8.495 -8.669 1.00 64.06 97 TYR A N 1
ATOM 773 C CA . TYR A 1 97 ? 13.919 -7.627 -7.497 1.00 64.06 97 TYR A CA 1
ATOM 774 C C . TYR A 1 97 ? 12.592 -6.856 -7.438 1.00 64.06 97 TYR A C 1
ATOM 776 O O . TYR A 1 97 ? 11.943 -6.634 -8.463 1.00 64.06 97 TYR A O 1
ATOM 784 N N . ARG A 1 98 ? 12.156 -6.451 -6.245 1.00 62.28 98 ARG A N 1
ATOM 785 C CA . ARG A 1 98 ? 10.822 -5.851 -6.065 1.00 62.28 98 ARG A CA 1
ATOM 786 C C . ARG A 1 98 ? 10.659 -4.524 -6.802 1.00 62.28 98 ARG A C 1
ATOM 788 O O . ARG A 1 98 ? 9.554 -4.181 -7.185 1.00 62.28 98 ARG A O 1
ATOM 795 N N . GLU A 1 99 ? 11.750 -3.820 -7.067 1.00 57.44 99 GLU A N 1
ATOM 796 C CA . GLU A 1 99 ? 11.776 -2.597 -7.869 1.00 57.44 99 GLU A CA 1
ATOM 797 C C . GLU A 1 99 ? 11.437 -2.887 -9.336 1.00 57.44 99 GLU A C 1
ATOM 799 O O . GLU A 1 99 ? 10.817 -2.062 -9.995 1.00 57.44 99 GLU A O 1
ATOM 804 N N . THR A 1 100 ? 11.767 -4.084 -9.837 1.00 62.50 100 THR A N 1
ATOM 805 C CA . THR A 1 100 ? 11.302 -4.556 -11.151 1.00 62.50 100 THR A CA 1
ATOM 806 C C . THR A 1 100 ? 9.807 -4.885 -11.160 1.00 62.50 100 THR A C 1
ATOM 808 O O . THR A 1 100 ? 9.221 -4.927 -12.226 1.00 62.50 100 THR A O 1
ATOM 811 N N . LEU A 1 101 ? 9.159 -5.090 -10.007 1.00 63.34 101 LEU A N 1
ATOM 812 C CA . LEU A 1 101 ? 7.702 -5.283 -9.930 1.00 63.34 101 LEU A CA 1
ATOM 813 C C . LEU A 1 101 ? 6.923 -3.955 -9.937 1.00 63.34 101 LEU A C 1
ATOM 815 O O . LEU A 1 101 ? 5.694 -3.961 -9.915 1.00 63.34 101 LEU A O 1
ATOM 819 N N . VAL A 1 102 ? 7.617 -2.817 -9.969 1.00 62.72 102 VAL A N 1
ATOM 820 C CA . VAL A 1 102 ? 6.998 -1.504 -10.144 1.00 62.72 102 VAL A CA 1
ATOM 821 C C . VAL A 1 102 ? 6.847 -1.269 -11.647 1.00 62.72 102 VAL A C 1
ATOM 823 O O . VAL A 1 102 ? 7.820 -0.980 -12.339 1.00 62.72 102 VAL A O 1
ATOM 826 N N . GLY A 1 103 ? 5.628 -1.440 -12.167 1.00 61.28 103 GLY A N 1
ATOM 827 C CA . GLY A 1 103 ? 5.357 -1.414 -13.612 1.00 61.28 103 GLY A CA 1
ATOM 828 C C . GLY A 1 103 ? 5.599 -0.057 -14.282 1.00 61.28 103 GLY A C 1
ATOM 829 O O . GLY A 1 103 ? 5.873 -0.003 -15.479 1.00 61.28 103 GLY A O 1
ATOM 830 N N . ALA A 1 104 ? 5.530 1.038 -13.522 1.00 66.50 104 ALA A N 1
ATOM 831 C CA . ALA A 1 104 ? 5.870 2.378 -13.986 1.00 66.50 104 ALA A CA 1
ATOM 832 C C . ALA A 1 104 ? 6.492 3.208 -12.856 1.00 66.50 104 ALA A C 1
ATOM 834 O O . ALA A 1 104 ? 6.121 3.088 -11.694 1.00 66.50 104 ALA A O 1
ATOM 835 N N . THR A 1 105 ? 7.425 4.103 -13.172 1.00 69.75 105 THR A N 1
ATOM 836 C CA . THR A 1 105 ? 7.924 5.063 -12.179 1.00 69.75 105 THR A CA 1
ATOM 837 C C . THR A 1 105 ? 7.066 6.330 -12.196 1.00 69.75 105 THR A C 1
ATOM 839 O O . THR A 1 105 ? 6.789 6.903 -13.248 1.00 69.75 105 THR A O 1
ATOM 842 N N . GLY A 1 106 ? 6.630 6.782 -11.017 1.00 77.19 106 GLY A N 1
ATOM 843 C CA . GLY A 1 106 ? 5.837 8.003 -10.859 1.00 77.19 106 GLY A CA 1
ATOM 844 C C . GLY A 1 106 ? 4.322 7.777 -10.877 1.00 77.19 106 GLY A C 1
ATOM 845 O O . GLY A 1 106 ? 3.815 6.811 -10.315 1.00 77.19 106 GLY A O 1
ATOM 846 N N . GLY A 1 107 ? 3.582 8.730 -11.450 1.00 87.38 107 GLY A N 1
ATOM 847 C CA . GLY A 1 107 ? 2.115 8.699 -11.469 1.00 87.38 107 GLY A CA 1
ATOM 848 C C . GLY A 1 107 ? 1.453 9.112 -10.150 1.00 87.38 107 GLY A C 1
ATOM 849 O O . GLY A 1 107 ? 0.311 8.734 -9.905 1.00 87.38 107 GLY A O 1
ATOM 850 N N . MET A 1 108 ? 2.145 9.875 -9.297 1.00 92.56 108 MET A N 1
ATOM 851 C CA . MET A 1 108 ? 1.512 10.463 -8.116 1.00 92.56 108 MET A CA 1
ATOM 852 C C . MET A 1 108 ? 0.658 11.669 -8.509 1.00 92.56 108 MET A C 1
ATOM 854 O O . MET A 1 108 ? 1.114 12.595 -9.179 1.00 92.56 108 MET A O 1
ATOM 858 N N . THR A 1 109 ? -0.591 11.661 -8.065 1.00 95.38 109 THR A N 1
ATOM 859 C CA . THR A 1 109 ? -1.517 12.785 -8.183 1.00 95.38 109 THR A CA 1
ATOM 860 C C . THR A 1 109 ? -1.213 13.835 -7.116 1.00 95.38 109 THR A C 1
ATOM 862 O O . THR A 1 109 ? -0.502 13.577 -6.141 1.00 95.38 109 THR A O 1
ATOM 865 N N . ALA A 1 110 ? -1.799 15.026 -7.251 1.00 97.12 110 ALA A N 1
ATOM 866 C CA . ALA A 1 110 ? -1.714 16.046 -6.206 1.00 97.12 110 ALA A CA 1
ATOM 867 C C . ALA A 1 110 ? -2.266 15.543 -4.857 1.00 97.12 110 ALA A C 1
ATOM 869 O O . ALA A 1 110 ? -1.719 15.879 -3.809 1.00 97.12 110 ALA A O 1
ATOM 870 N N . LEU A 1 111 ? -3.312 14.703 -4.881 1.00 98.19 111 LEU A N 1
ATOM 871 C CA . LEU A 1 111 ? -3.889 14.127 -3.667 1.00 98.19 111 LEU A CA 1
ATOM 872 C C . LEU A 1 111 ? -2.944 13.105 -3.028 1.00 98.19 111 LEU A C 1
ATOM 874 O O . LEU A 1 111 ? -2.778 13.132 -1.815 1.00 98.19 111 LEU A O 1
ATOM 878 N N . LEU A 1 112 ? -2.267 12.270 -3.824 1.00 97.69 112 LEU A N 1
ATOM 879 C CA . LEU A 1 112 ? -1.243 11.344 -3.324 1.00 97.69 112 LEU A CA 1
ATOM 880 C C . LEU A 1 112 ? -0.076 12.092 -2.663 1.00 97.69 112 LEU A C 1
ATOM 882 O O . LEU A 1 112 ? 0.387 11.690 -1.597 1.00 97.69 112 LEU A O 1
ATOM 886 N N . HIS A 1 113 ? 0.358 13.217 -3.242 1.00 97.19 113 HIS A N 1
ATOM 887 C CA . HIS A 1 113 ? 1.355 14.086 -2.614 1.00 97.19 113 HIS A CA 1
ATOM 888 C C . HIS A 1 113 ? 0.858 14.675 -1.287 1.00 97.19 113 HIS A C 1
ATOM 890 O O . HIS A 1 113 ? 1.561 14.584 -0.284 1.00 97.19 113 HIS A O 1
ATOM 896 N N . ALA A 1 114 ? -0.353 15.238 -1.252 1.00 98.00 114 ALA A N 1
ATOM 897 C CA . ALA A 1 114 ? -0.922 15.784 -0.019 1.00 98.00 114 ALA A CA 1
ATOM 898 C C . ALA A 1 114 ? -1.085 14.708 1.071 1.00 98.00 114 ALA A C 1
ATOM 900 O O . ALA A 1 114 ? -0.773 14.965 2.233 1.00 98.00 114 ALA A O 1
ATOM 901 N N . ALA A 1 115 ? -1.515 13.503 0.685 1.00 98.12 115 ALA A N 1
ATOM 902 C CA . ALA A 1 115 ? -1.666 12.343 1.557 1.00 98.12 115 ALA A CA 1
ATOM 903 C C . ALA A 1 115 ? -0.333 11.887 2.164 1.00 98.12 115 ALA A C 1
ATOM 905 O O . ALA A 1 115 ? -0.250 11.666 3.370 1.00 98.12 115 ALA A O 1
ATOM 906 N N . ARG A 1 116 ? 0.727 11.816 1.350 1.00 96.31 116 ARG A N 1
ATOM 907 C CA . ARG A 1 116 ? 2.084 11.478 1.803 1.00 96.31 116 ARG A CA 1
ATOM 908 C C . ARG A 1 116 ? 2.610 12.457 2.855 1.00 96.31 116 ARG A C 1
ATOM 910 O O . ARG A 1 116 ? 3.185 12.031 3.851 1.00 96.31 116 ARG A O 1
ATOM 917 N N . GLU A 1 117 ? 2.414 13.755 2.626 1.00 95.75 117 GLU A N 1
ATOM 918 C CA . GLU A 1 117 ? 2.916 14.817 3.509 1.00 95.75 117 GLU A CA 1
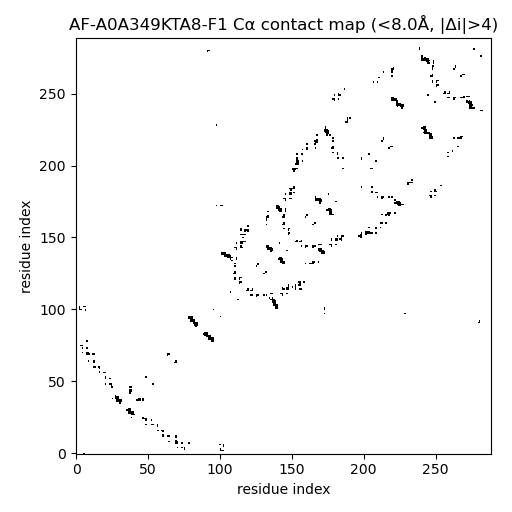ATOM 919 C C . GLU A 1 117 ? 2.004 15.100 4.716 1.00 95.75 117 GLU A C 1
ATOM 921 O O . GLU A 1 117 ? 2.360 15.912 5.566 1.00 95.75 117 GLU A O 1
ATOM 926 N N . GLY A 1 118 ? 0.815 14.491 4.794 1.00 96.19 118 GLY A N 1
ATOM 927 C CA . GLY A 1 118 ? -0.147 14.777 5.867 1.00 96.19 118 GLY A CA 1
ATOM 928 C C . GLY A 1 118 ? -0.816 16.149 5.759 1.00 96.19 118 GLY A C 1
ATOM 929 O O . GLY A 1 118 ? -1.307 16.684 6.748 1.00 96.19 118 GLY A O 1
ATOM 930 N N . SER A 1 119 ? -0.828 16.753 4.568 1.00 96.75 119 SER A N 1
ATOM 931 C CA . SER A 1 119 ? -1.377 18.096 4.346 1.00 96.75 119 SER A CA 1
ATOM 932 C C . SER A 1 119 ? -2.904 18.066 4.227 1.00 96.75 119 SER A C 1
ATOM 934 O O . SER A 1 119 ? -3.455 18.093 3.121 1.00 96.75 119 SER A O 1
ATOM 936 N N . SER A 1 120 ? -3.594 18.022 5.367 1.00 96.31 120 SER A N 1
ATOM 937 C CA . SER A 1 120 ? -5.056 17.907 5.450 1.00 96.31 120 SER A CA 1
ATOM 938 C C . SER A 1 120 ? -5.809 19.016 4.716 1.00 96.31 120 SER A C 1
ATOM 940 O O . SER A 1 120 ? -6.790 18.745 4.022 1.00 96.31 120 SER A O 1
ATOM 942 N N . GLU A 1 121 ? -5.343 20.263 4.792 1.00 97.06 121 GLU A N 1
ATOM 943 C CA . GLU A 1 121 ? -5.965 21.395 4.102 1.00 97.06 121 GLU A CA 1
ATOM 944 C C . GLU A 1 121 ? -5.871 21.247 2.581 1.00 97.06 121 GLU A C 1
ATOM 946 O O . GLU A 1 121 ? -6.854 21.475 1.870 1.00 97.06 121 GLU A O 1
ATOM 951 N N . ALA A 1 122 ? -4.702 20.834 2.082 1.00 98.12 122 ALA A N 1
ATOM 952 C CA . ALA A 1 122 ? -4.478 20.610 0.659 1.00 98.12 122 ALA A CA 1
ATOM 953 C C . ALA A 1 122 ? -5.318 19.430 0.155 1.00 98.12 122 ALA A C 1
ATOM 955 O O . ALA A 1 122 ? -6.001 19.558 -0.860 1.00 98.12 122 ALA A O 1
ATOM 956 N N . ALA A 1 123 ? -5.334 18.315 0.892 1.00 98.06 123 ALA A N 1
ATOM 957 C CA . ALA A 1 123 ? -6.156 17.155 0.565 1.00 98.06 123 ALA A CA 1
ATOM 958 C C . ALA A 1 123 ? -7.646 17.527 0.491 1.00 98.06 123 ALA A C 1
ATOM 960 O O . ALA A 1 123 ? -8.307 17.239 -0.504 1.00 98.06 123 ALA A O 1
ATOM 961 N N . MET A 1 124 ? -8.164 18.264 1.480 1.00 97.94 124 MET A N 1
ATOM 962 C CA . MET A 1 124 ? -9.560 18.712 1.481 1.00 97.94 124 MET A CA 1
ATOM 963 C C . MET A 1 124 ? -9.889 19.680 0.347 1.00 97.94 124 MET A C 1
ATOM 965 O O . MET A 1 124 ? -10.984 19.616 -0.214 1.00 97.94 124 MET A O 1
ATOM 969 N N . ALA A 1 125 ? -8.976 20.588 -0.001 1.00 98.25 125 ALA A N 1
ATOM 970 C CA . ALA A 1 125 ? -9.165 21.479 -1.142 1.00 98.25 125 ALA A CA 1
ATOM 971 C C . ALA A 1 125 ? -9.237 20.693 -2.462 1.00 98.25 125 ALA A C 1
ATOM 973 O O . ALA A 1 125 ? -10.101 20.974 -3.292 1.00 98.25 125 ALA A O 1
ATOM 974 N N . LEU A 1 126 ? -8.381 19.682 -2.629 1.00 98.31 126 LEU A N 1
ATOM 975 C CA . LEU A 1 126 ? -8.357 18.819 -3.810 1.00 98.31 126 LEU A CA 1
ATOM 976 C C . LEU A 1 126 ? -9.629 17.971 -3.925 1.00 98.31 126 LEU A C 1
ATOM 978 O O . LEU A 1 126 ? -10.234 17.938 -4.995 1.00 98.31 126 LEU A O 1
ATOM 982 N N . LEU A 1 127 ? -10.083 17.359 -2.828 1.00 98.12 127 LEU A N 1
ATOM 983 C CA . LEU A 1 127 ? -11.327 16.580 -2.800 1.00 98.12 127 LEU A CA 1
ATOM 984 C C . LEU A 1 127 ? -12.548 17.449 -3.128 1.00 98.12 127 LEU A C 1
ATOM 986 O O . LEU A 1 127 ? -13.377 17.073 -3.952 1.00 98.12 127 LEU A O 1
ATOM 990 N N . LYS A 1 128 ? -12.625 18.669 -2.576 1.00 97.62 128 LYS A N 1
ATOM 991 C CA . LYS A 1 128 ? -13.664 19.651 -2.950 1.00 97.62 128 LYS A CA 1
ATOM 992 C C . LYS A 1 128 ? -13.585 20.068 -4.419 1.00 97.62 128 LYS A C 1
ATOM 994 O O . LYS A 1 128 ? -14.606 20.401 -5.011 1.00 97.62 128 LYS A O 1
ATOM 999 N N . GLY A 1 129 ? -12.383 20.059 -4.993 1.00 97.44 129 GLY A N 1
ATOM 1000 C CA . GLY A 1 129 ? -12.134 20.292 -6.414 1.00 97.44 129 GLY A CA 1
ATOM 1001 C C . GLY A 1 129 ? -12.492 19.110 -7.321 1.00 97.44 129 GLY A C 1
ATOM 1002 O O . GLY A 1 129 ? -12.324 19.227 -8.532 1.00 97.44 129 GLY A O 1
ATOM 1003 N N . GLY A 1 130 ? -12.982 17.996 -6.767 1.00 96.88 130 GLY A N 1
ATOM 1004 C CA . GLY A 1 130 ? -13.365 16.804 -7.520 1.00 96.88 130 GLY A CA 1
ATOM 1005 C C . GLY A 1 130 ? -12.224 15.816 -7.761 1.00 96.88 130 GLY A C 1
ATOM 1006 O O . GLY A 1 130 ? -12.343 14.980 -8.653 1.00 96.88 130 GLY A O 1
ATOM 1007 N N . ALA A 1 131 ? -11.122 15.902 -7.006 1.00 97.69 131 ALA A N 1
ATOM 1008 C CA . ALA A 1 131 ? -10.129 14.832 -7.001 1.00 97.69 131 ALA A CA 1
ATOM 1009 C C . ALA A 1 131 ? -10.777 13.528 -6.515 1.00 97.69 131 ALA A C 1
ATOM 1011 O O . ALA A 1 131 ? -11.493 13.524 -5.514 1.00 97.69 131 ALA A O 1
ATOM 1012 N N . ASP A 1 132 ? -10.512 12.429 -7.216 1.00 97.88 132 ASP A N 1
ATOM 1013 C CA . ASP A 1 132 ? -10.987 11.112 -6.811 1.00 97.88 132 ASP A CA 1
ATOM 1014 C C . ASP A 1 132 ? -10.180 10.617 -5.601 1.00 97.88 132 ASP A C 1
ATOM 1016 O O . ASP A 1 132 ? -8.956 10.470 -5.659 1.00 97.88 132 ASP A O 1
ATOM 1020 N N . VAL A 1 133 ? -10.889 10.372 -4.496 1.00 98.25 133 VAL A N 1
ATOM 1021 C CA . VAL A 1 133 ? -10.334 9.910 -3.216 1.00 98.25 133 VAL A CA 1
ATOM 1022 C C . VAL A 1 133 ? -9.640 8.546 -3.330 1.00 98.25 133 VAL A C 1
ATOM 1024 O O . VAL A 1 133 ? -8.757 8.238 -2.532 1.00 98.25 133 VAL A O 1
ATOM 1027 N N . ASN A 1 134 ? -10.000 7.761 -4.348 1.00 98.25 134 ASN A N 1
ATOM 1028 C CA . ASN A 1 134 ? -9.507 6.410 -4.594 1.00 98.25 134 ASN A CA 1
ATOM 1029 C C . ASN A 1 134 ? -8.527 6.329 -5.772 1.00 98.25 134 ASN A C 1
ATOM 1031 O O . ASN A 1 134 ? -8.111 5.232 -6.143 1.00 98.25 134 ASN A O 1
ATOM 1035 N N . GLN A 1 135 ? -8.120 7.465 -6.353 1.00 96.94 135 GLN A N 1
ATOM 1036 C CA . GLN A 1 135 ? -7.199 7.459 -7.485 1.00 96.94 135 GLN A CA 1
ATOM 1037 C C . GLN A 1 135 ? -5.806 6.979 -7.067 1.00 96.94 135 GLN A C 1
ATOM 1039 O O . GLN A 1 135 ? -5.049 7.693 -6.403 1.00 96.94 135 GLN A O 1
ATOM 1044 N N . VAL A 1 136 ? -5.469 5.770 -7.506 1.00 95.44 136 VAL A N 1
ATOM 1045 C CA . VAL A 1 136 ? -4.207 5.099 -7.201 1.00 95.44 136 VAL A CA 1
ATOM 1046 C C . VAL A 1 136 ? -3.015 5.664 -7.977 1.00 95.44 136 VAL A C 1
ATOM 1048 O O . VAL A 1 136 ? -3.164 6.287 -9.032 1.00 95.44 136 VAL A O 1
ATOM 1051 N N . SER A 1 137 ? -1.816 5.438 -7.437 1.00 92.69 137 SER A N 1
ATOM 1052 C CA . SER A 1 137 ? -0.552 5.783 -8.084 1.00 92.69 137 SER A CA 1
ATOM 1053 C C . SER A 1 137 ? -0.385 4.999 -9.390 1.00 92.69 137 SER A C 1
ATOM 1055 O O . SER A 1 137 ? -0.837 3.863 -9.517 1.00 92.69 137 SER A O 1
ATOM 1057 N N . GLY A 1 138 ? 0.300 5.587 -10.370 1.00 86.56 138 GLY A N 1
ATOM 1058 C CA . GLY A 1 138 ? 0.608 4.881 -11.616 1.00 86.56 138 GLY A CA 1
ATOM 1059 C C . GLY A 1 138 ? 1.652 3.770 -11.468 1.00 86.56 138 GLY A C 1
ATOM 1060 O O . GLY A 1 138 ? 1.773 2.951 -12.373 1.00 86.56 138 GLY A O 1
ATOM 1061 N N . GLY A 1 139 ? 2.425 3.758 -10.376 1.00 82.50 139 GLY A N 1
ATOM 1062 C CA . GLY A 1 139 ? 3.571 2.861 -10.246 1.00 82.50 139 GLY A CA 1
ATOM 1063 C C . GLY A 1 139 ? 3.270 1.530 -9.577 1.00 82.50 139 GLY A C 1
ATOM 1064 O O . GLY A 1 139 ? 3.537 0.476 -10.151 1.00 82.50 139 GLY A O 1
ATOM 1065 N N . ASP A 1 140 ? 2.728 1.581 -8.366 1.00 85.62 140 ASP A N 1
ATOM 1066 C CA . ASP A 1 140 ? 2.409 0.412 -7.540 1.00 85.62 140 ASP A CA 1
ATOM 1067 C C . ASP A 1 140 ? 0.925 0.348 -7.163 1.00 85.62 140 ASP A C 1
ATOM 1069 O O . ASP A 1 140 ? 0.542 -0.454 -6.317 1.00 85.62 140 ASP A O 1
ATOM 1073 N N . GLU A 1 141 ? 0.094 1.196 -7.771 1.00 91.31 141 GLU A N 1
ATOM 1074 C CA . GLU A 1 141 ? -1.335 1.320 -7.476 1.00 91.31 141 GLU A CA 1
ATOM 1075 C C . GLU A 1 141 ? -1.630 1.654 -6.000 1.00 91.31 141 GLU A C 1
ATOM 1077 O O . GLU A 1 141 ? -2.701 1.356 -5.476 1.00 91.31 141 GLU A O 1
ATOM 1082 N N . THR A 1 142 ? -0.708 2.334 -5.314 1.00 94.00 142 THR A N 1
ATOM 1083 C CA . THR A 1 142 ? -0.955 2.829 -3.956 1.00 94.00 142 THR A CA 1
ATOM 1084 C C . THR A 1 142 ? -2.047 3.907 -3.951 1.00 94.00 142 THR A C 1
ATOM 1086 O O . THR A 1 142 ? -1.945 4.909 -4.661 1.00 94.00 142 THR A O 1
ATOM 1089 N N . SER A 1 143 ? -3.080 3.731 -3.121 1.00 97.25 143 SER A N 1
ATOM 1090 C CA . SER A 1 143 ? -4.178 4.694 -2.943 1.00 97.25 143 SER A CA 1
ATOM 1091 C C . SER A 1 143 ? -3.806 5.866 -2.012 1.00 97.25 143 SER A C 1
ATOM 1093 O O . SER A 1 143 ? -2.870 5.749 -1.211 1.00 97.25 143 SER A O 1
ATOM 1095 N N . PRO A 1 144 ? -4.547 6.996 -2.047 1.00 98.31 144 PRO A N 1
ATOM 1096 C CA . PRO A 1 144 ? -4.355 8.107 -1.111 1.00 98.31 144 PRO A CA 1
ATOM 1097 C C . PRO A 1 144 ? -4.477 7.698 0.358 1.00 98.31 144 PRO A C 1
ATOM 1099 O O . PRO A 1 144 ? -3.695 8.152 1.193 1.00 98.31 144 PRO A O 1
ATOM 1102 N N . LEU A 1 145 ? -5.414 6.803 0.677 1.00 98.62 145 LEU A N 1
ATOM 1103 C CA . LEU A 1 145 ? -5.563 6.272 2.028 1.00 98.62 145 LEU A CA 1
ATOM 1104 C C . LEU A 1 145 ? -4.337 5.447 2.437 1.00 98.62 145 LEU A C 1
ATOM 1106 O O . LEU A 1 145 ? -3.760 5.687 3.495 1.00 98.62 145 LEU A O 1
ATOM 1110 N N . LEU A 1 146 ? -3.892 4.530 1.574 1.00 97.75 146 LEU A N 1
ATOM 1111 C CA . LEU A 1 146 ? -2.745 3.671 1.859 1.00 97.75 146 LEU A CA 1
ATOM 1112 C C . LEU A 1 146 ? -1.455 4.480 2.060 1.00 97.75 146 LEU A C 1
ATOM 1114 O O . LEU A 1 146 ? -0.735 4.243 3.032 1.00 97.75 146 LEU A O 1
ATOM 1118 N N . ILE A 1 147 ? -1.166 5.463 1.197 1.00 96.94 147 ILE A N 1
ATOM 1119 C CA . ILE A 1 147 ? 0.051 6.277 1.340 1.00 96.94 147 ILE A CA 1
ATOM 1120 C C . ILE A 1 147 ? 0.019 7.143 2.604 1.00 96.94 147 ILE A C 1
ATOM 1122 O O . ILE A 1 147 ? 1.053 7.268 3.261 1.00 96.94 147 ILE A O 1
ATOM 1126 N N . ALA A 1 148 ? -1.138 7.693 2.994 1.00 98.12 148 ALA A N 1
ATOM 1127 C CA . ALA A 1 148 ? -1.271 8.431 4.251 1.00 98.12 148 ALA A CA 1
ATOM 1128 C C . ALA A 1 148 ? -0.953 7.527 5.453 1.00 98.12 148 ALA A C 1
ATOM 1130 O O . ALA A 1 148 ? -0.152 7.891 6.316 1.00 98.12 148 ALA A O 1
ATOM 1131 N N . THR A 1 149 ? -1.500 6.308 5.473 1.00 97.38 149 THR A N 1
ATOM 1132 C CA . THR A 1 149 ? -1.265 5.333 6.545 1.00 97.38 149 THR A CA 1
ATOM 1133 C C . THR A 1 149 ? 0.190 4.855 6.612 1.00 97.38 149 THR A C 1
ATOM 1135 O O . THR A 1 149 ? 0.765 4.783 7.702 1.00 97.38 149 THR A O 1
ATOM 1138 N N . LEU A 1 150 ? 0.822 4.565 5.469 1.00 94.44 150 LEU A N 1
ATOM 1139 C CA . LEU A 1 150 ? 2.234 4.159 5.408 1.00 94.44 150 LEU A CA 1
ATOM 1140 C C . LEU A 1 150 ? 3.185 5.260 5.899 1.00 94.44 150 LEU A C 1
ATOM 1142 O O . LEU A 1 150 ? 4.236 4.959 6.458 1.00 94.44 150 LEU A O 1
ATOM 1146 N N . ASN A 1 151 ? 2.811 6.530 5.723 1.00 94.50 151 ASN A N 1
ATOM 1147 C CA . ASN A 1 151 ? 3.592 7.676 6.194 1.00 94.50 151 ASN A CA 1
ATOM 1148 C C . ASN A 1 151 ? 3.198 8.137 7.609 1.00 94.50 151 ASN A C 1
ATOM 1150 O O . ASN A 1 151 ? 3.709 9.153 8.071 1.00 94.50 151 ASN A O 1
ATOM 1154 N N . GLY A 1 152 ? 2.314 7.413 8.308 1.00 95.50 152 GLY A N 1
ATOM 1155 C CA . GLY A 1 152 ? 1.908 7.734 9.682 1.00 95.50 152 GLY A CA 1
ATOM 1156 C C . GLY A 1 152 ? 1.009 8.966 9.812 1.00 95.50 152 GLY A C 1
ATOM 1157 O O . GLY A 1 152 ? 0.899 9.522 10.900 1.00 95.50 152 GLY A O 1
ATOM 1158 N N . GLN A 1 153 ? 0.364 9.399 8.729 1.00 97.75 153 GLN A N 1
ATOM 1159 C CA . GLN A 1 153 ? -0.525 10.565 8.695 1.00 97.75 153 GLN A CA 1
ATOM 1160 C C . GLN A 1 153 ? -1.951 10.164 9.100 1.00 97.75 153 GLN A C 1
ATOM 1162 O O . GLN A 1 153 ? -2.875 10.183 8.285 1.00 97.75 153 GLN A O 1
ATOM 1167 N N . PHE A 1 154 ? -2.121 9.713 10.346 1.00 97.75 154 PHE A N 1
ATOM 1168 C CA . PHE A 1 154 ? -3.368 9.097 10.814 1.00 97.75 154 PHE A CA 1
ATOM 1169 C C . PHE A 1 154 ? -4.561 10.055 10.848 1.00 97.75 154 PHE A C 1
ATOM 1171 O O . PHE A 1 154 ? -5.658 9.638 10.478 1.00 97.75 154 PHE A O 1
ATOM 1178 N N . ASP A 1 155 ? -4.360 11.334 11.178 1.00 98.00 155 ASP A N 1
ATOM 1179 C CA . ASP A 1 155 ? -5.443 12.328 11.158 1.00 98.00 155 ASP A CA 1
ATOM 1180 C C . ASP A 1 155 ? -5.991 12.510 9.733 1.00 98.00 155 ASP A C 1
ATOM 1182 O O . ASP A 1 155 ? -7.203 12.564 9.506 1.00 98.00 155 ASP A O 1
ATOM 1186 N N . LEU A 1 156 ? -5.095 12.535 8.742 1.00 98.19 156 LEU A N 1
ATOM 1187 C CA . LEU A 1 156 ? -5.485 12.610 7.338 1.00 98.19 156 LEU A CA 1
ATOM 1188 C C . LEU A 1 156 ? -6.111 11.297 6.850 1.00 98.19 156 LEU A C 1
ATOM 1190 O O . LEU A 1 156 ? -7.095 11.332 6.116 1.00 98.19 156 LEU A O 1
ATOM 1194 N N . ALA A 1 157 ? -5.601 10.140 7.271 1.00 98.31 157 ALA A N 1
ATOM 1195 C CA . ALA A 1 157 ? -6.192 8.846 6.927 1.00 98.31 157 ALA A CA 1
ATOM 1196 C C . ALA A 1 157 ? -7.633 8.706 7.462 1.00 98.31 157 ALA A C 1
ATOM 1198 O O . ALA A 1 157 ? -8.518 8.252 6.732 1.00 98.31 157 ALA A O 1
ATOM 1199 N N . MET A 1 158 ? -7.900 9.172 8.688 1.00 98.25 158 MET A N 1
ATOM 1200 C CA . MET A 1 158 ? -9.258 9.272 9.242 1.00 98.25 158 MET A CA 1
ATOM 1201 C C . MET A 1 158 ? -10.155 10.151 8.376 1.00 98.25 158 MET A C 1
ATOM 1203 O O . MET A 1 158 ? -11.280 9.778 8.034 1.00 98.25 158 MET A O 1
ATOM 1207 N N . LEU A 1 159 ? -9.642 11.313 7.978 1.00 98.00 159 LEU A N 1
ATOM 1208 C CA . LEU A 1 159 ? -10.369 12.234 7.121 1.00 98.00 159 LEU A CA 1
ATOM 1209 C C . LEU A 1 159 ? -10.671 11.614 5.750 1.00 98.00 159 LEU A C 1
ATOM 1211 O O . LEU A 1 159 ? -11.820 11.667 5.320 1.00 98.00 159 LEU A O 1
ATOM 1215 N N . LEU A 1 160 ? -9.704 10.973 5.092 1.00 98.44 160 LEU A N 1
ATOM 1216 C CA . LEU A 1 160 ? -9.916 10.285 3.813 1.00 98.44 160 LEU A CA 1
ATOM 1217 C C . LEU A 1 160 ? -10.968 9.175 3.938 1.00 98.44 160 LEU A C 1
ATOM 1219 O O . LEU A 1 160 ? -1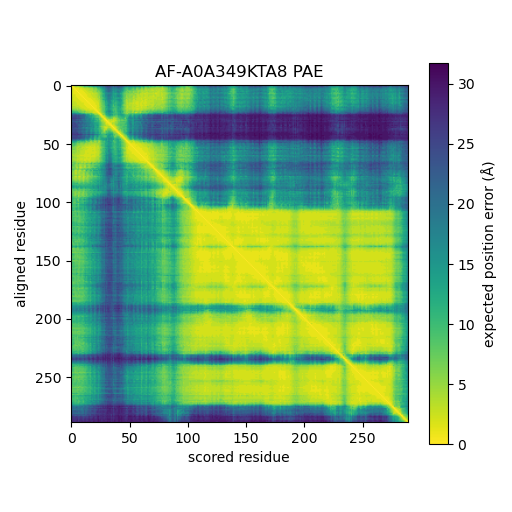1.866 9.090 3.101 1.00 98.44 160 LEU A O 1
ATOM 1223 N N . THR A 1 161 ? -10.925 8.400 5.024 1.00 98.31 161 THR A 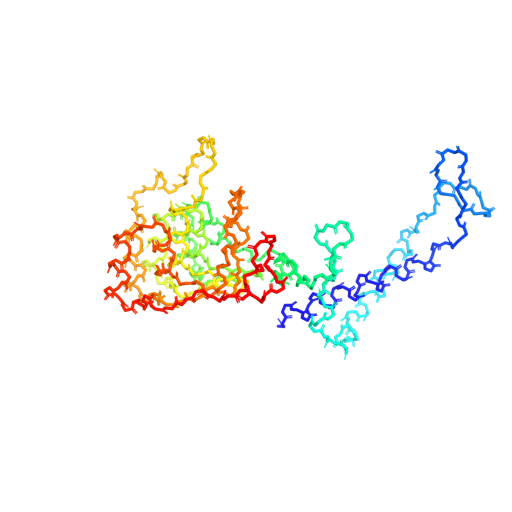N 1
ATOM 1224 C CA . THR A 1 161 ? -11.936 7.376 5.337 1.00 98.31 161 THR A CA 1
ATOM 1225 C C . THR A 1 161 ? -13.333 8.004 5.442 1.00 98.31 161 THR A C 1
ATOM 1227 O O . THR A 1 161 ? -14.275 7.534 4.809 1.00 98.31 161 THR A O 1
ATOM 1230 N N . SER A 1 162 ? -13.467 9.145 6.133 1.00 97.19 162 SER A N 1
ATOM 1231 C CA . SER A 1 162 ? -14.741 9.883 6.232 1.00 97.19 162 SER A CA 1
ATOM 1232 C C . SER A 1 162 ? -15.246 10.446 4.894 1.00 97.19 162 SER A C 1
ATOM 1234 O O . SER A 1 162 ? -16.439 10.706 4.744 1.00 97.19 162 SER A O 1
ATOM 1236 N N . GLN A 1 163 ? -14.350 10.637 3.920 1.00 97.50 163 GLN A N 1
ATOM 1237 C CA . GLN A 1 163 ? -14.672 11.093 2.564 1.00 97.50 163 GLN A CA 1
ATOM 1238 C C . GLN A 1 163 ? -14.964 9.928 1.601 1.00 97.50 163 GLN A C 1
ATOM 1240 O O . GLN A 1 163 ? -15.122 10.156 0.404 1.00 97.50 163 GLN A O 1
ATOM 1245 N N . GLY A 1 164 ? -15.068 8.692 2.104 1.00 96.94 164 GLY A N 1
ATOM 1246 C CA . GLY A 1 164 ? -15.414 7.518 1.300 1.00 96.94 164 GLY A CA 1
ATOM 1247 C C . GLY A 1 164 ? -14.226 6.880 0.580 1.00 96.94 164 GLY A C 1
ATOM 1248 O O . GLY A 1 164 ? -14.415 6.255 -0.465 1.00 96.94 164 GLY A O 1
ATOM 1249 N N . ALA A 1 165 ? -13.009 7.043 1.109 1.00 98.25 165 ALA A N 1
ATOM 1250 C CA . ALA A 1 165 ? -11.876 6.243 0.662 1.00 98.25 165 ALA A CA 1
ATOM 1251 C C . ALA A 1 165 ? -12.160 4.749 0.882 1.00 98.25 165 ALA A C 1
ATOM 1253 O O . ALA A 1 165 ? -12.607 4.356 1.959 1.00 98.25 165 ALA A O 1
ATOM 1254 N N . ASP A 1 166 ? -11.888 3.925 -0.127 1.00 98.31 166 ASP A N 1
ATOM 1255 C CA . ASP A 1 166 ? -12.049 2.477 -0.053 1.00 98.31 166 ASP A CA 1
ATOM 1256 C C . ASP A 1 166 ? -10.892 1.869 0.763 1.00 98.31 166 ASP A C 1
ATOM 1258 O O . ASP A 1 166 ? -9.728 1.935 0.340 1.00 98.31 166 ASP A O 1
ATOM 1262 N N . PRO A 1 167 ? -11.177 1.265 1.934 1.00 97.88 167 PRO A N 1
ATOM 1263 C CA . PRO A 1 167 ? -10.148 0.716 2.804 1.00 97.88 167 PRO A CA 1
ATOM 1264 C C . PRO A 1 167 ? -9.563 -0.611 2.297 1.00 97.88 167 PRO A C 1
ATOM 1266 O O . PRO A 1 167 ? -8.639 -1.135 2.920 1.00 97.88 167 PRO A O 1
ATOM 1269 N N . ASN A 1 168 ? -10.074 -1.156 1.188 1.00 97.88 168 ASN A N 1
ATOM 1270 C CA . ASN A 1 168 ? -9.636 -2.421 0.597 1.00 97.88 168 ASN A CA 1
ATOM 1271 C C . ASN A 1 168 ? -8.715 -2.249 -0.620 1.00 97.88 168 ASN A C 1
ATOM 1273 O O . ASN A 1 168 ? -8.270 -3.246 -1.193 1.00 97.88 168 ASN A O 1
ATOM 1277 N N . LEU A 1 169 ? -8.390 -1.013 -1.016 1.00 97.38 169 LEU A N 1
ATOM 1278 C CA . LEU A 1 169 ? -7.418 -0.764 -2.082 1.00 97.38 169 LEU A CA 1
ATOM 1279 C C . LEU A 1 169 ? -6.003 -1.096 -1.605 1.00 97.38 169 LEU A C 1
ATOM 1281 O O . LEU A 1 169 ? -5.416 -0.373 -0.796 1.00 97.38 169 LEU A O 1
ATOM 1285 N N . VAL A 1 170 ? -5.464 -2.196 -2.126 1.00 95.44 170 VAL A N 1
ATOM 1286 C CA . VAL A 1 170 ? -4.114 -2.683 -1.829 1.00 95.44 170 VAL A CA 1
ATOM 1287 C C . VAL A 1 170 ? -3.117 -2.235 -2.889 1.00 95.44 170 VAL A C 1
ATOM 1289 O O . VAL A 1 170 ? -3.452 -2.193 -4.072 1.00 95.44 170 VAL A O 1
ATOM 1292 N N . ALA A 1 171 ? -1.870 -1.991 -2.487 1.00 91.62 171 ALA A N 1
ATOM 1293 C CA . ALA A 1 171 ? -0.786 -1.815 -3.447 1.00 91.62 171 ALA A CA 1
ATOM 1294 C C . ALA A 1 171 ? -0.630 -3.086 -4.298 1.00 91.62 171 ALA A C 1
ATOM 1296 O O . ALA A 1 171 ? -0.640 -4.216 -3.793 1.00 91.62 171 ALA A O 1
ATOM 1297 N N . ASN A 1 172 ? -0.475 -2.919 -5.607 1.00 87.19 172 ASN A N 1
ATOM 1298 C CA . ASN A 1 172 ? -0.426 -4.035 -6.539 1.00 87.19 172 ASN A CA 1
ATOM 1299 C C . ASN A 1 172 ? 0.822 -4.906 -6.318 1.00 87.19 172 ASN A C 1
ATOM 1301 O O . ASN A 1 172 ? 0.724 -6.135 -6.373 1.00 87.19 172 ASN A O 1
ATOM 1305 N N . THR A 1 173 ? 1.955 -4.279 -5.994 1.00 82.06 173 THR A N 1
ATOM 1306 C CA . THR A 1 173 ? 3.269 -4.924 -5.867 1.00 82.06 173 THR A CA 1
ATOM 1307 C C . THR A 1 173 ? 3.357 -5.912 -4.703 1.00 82.06 173 THR A C 1
ATOM 1309 O O . THR A 1 173 ? 3.806 -7.048 -4.870 1.00 82.06 173 THR A O 1
ATOM 1312 N N . ASP A 1 174 ? 2.956 -5.495 -3.503 1.00 85.31 174 ASP A N 1
ATOM 1313 C CA . ASP A 1 174 ? 3.111 -6.287 -2.280 1.00 85.31 174 ASP A CA 1
ATOM 1314 C C . ASP A 1 174 ? 1.785 -6.750 -1.669 1.00 85.31 174 ASP A C 1
ATOM 1316 O O . ASP A 1 174 ? 1.786 -7.646 -0.826 1.00 85.31 174 ASP A O 1
ATOM 1320 N N . GLY A 1 175 ? 0.649 -6.234 -2.142 1.00 91.12 175 GLY A N 1
ATOM 1321 C CA . GLY A 1 175 ? -0.667 -6.527 -1.581 1.00 91.12 175 GLY A CA 1
ATOM 1322 C C . GLY A 1 175 ? -0.912 -5.864 -0.227 1.00 91.12 175 GLY A C 1
ATOM 1323 O O . GLY A 1 175 ? -1.815 -6.291 0.489 1.00 91.12 175 GLY A O 1
ATOM 1324 N N . SER A 1 176 ? -0.112 -4.865 0.158 1.00 93.12 176 SER A N 1
ATOM 1325 C CA . SER A 1 176 ? -0.312 -4.132 1.406 1.00 93.12 176 SER A CA 1
ATOM 1326 C C . SER A 1 176 ? -1.570 -3.272 1.314 1.00 93.12 176 SER A C 1
ATOM 1328 O O . SER A 1 176 ? -1.691 -2.429 0.427 1.00 93.12 176 SER A O 1
ATOM 1330 N N . GLY A 1 177 ? -2.521 -3.504 2.220 1.00 96.19 177 GLY A N 1
ATOM 1331 C CA . GLY A 1 177 ? -3.733 -2.698 2.367 1.00 96.19 177 GLY A CA 1
ATOM 1332 C C . GLY A 1 177 ? -3.655 -1.738 3.558 1.00 96.19 177 GLY A C 1
ATOM 1333 O O . GLY A 1 177 ? -2.834 -1.954 4.457 1.00 96.19 177 GLY A O 1
A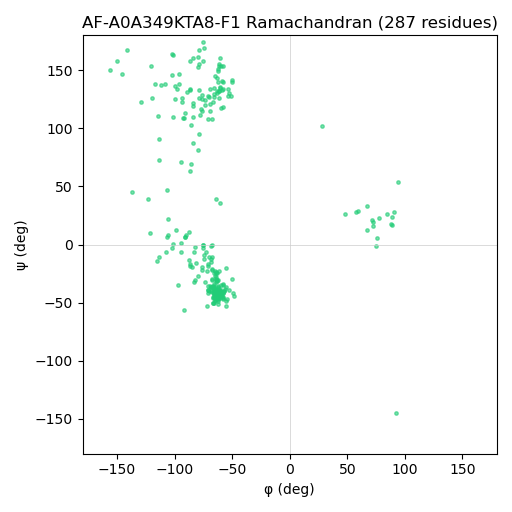TOM 1334 N N . PRO A 1 178 ? -4.532 -0.717 3.621 1.00 97.31 178 PRO A N 1
ATOM 1335 C CA . PRO A 1 178 ? -4.583 0.252 4.716 1.00 97.31 178 PRO A CA 1
ATOM 1336 C C . PRO A 1 178 ? -4.576 -0.395 6.105 1.00 97.31 178 PRO A C 1
ATOM 1338 O O . PRO A 1 178 ? -3.799 0.003 6.968 1.00 97.31 178 PRO A O 1
ATOM 1341 N N . LEU A 1 179 ? -5.359 -1.460 6.305 1.00 97.25 179 LEU A N 1
ATOM 1342 C CA . LEU A 1 179 ? -5.459 -2.143 7.596 1.00 97.25 179 LEU A CA 1
ATOM 1343 C C . LEU A 1 179 ? -4.134 -2.794 8.040 1.00 97.25 179 LEU A C 1
ATOM 1345 O O . LEU A 1 179 ? -3.735 -2.681 9.199 1.00 97.25 179 LEU A O 1
ATOM 1349 N N . PHE A 1 180 ? -3.416 -3.437 7.112 1.00 96.69 180 PHE A N 1
ATOM 1350 C CA . PHE A 1 180 ? -2.083 -3.984 7.388 1.00 96.69 180 PHE A CA 1
ATOM 1351 C C . PHE A 1 180 ? -1.075 -2.855 7.642 1.00 96.69 180 PHE A C 1
ATOM 1353 O O . PHE A 1 180 ? -0.248 -2.949 8.553 1.00 96.69 180 PHE A O 1
ATOM 1360 N N . ALA A 1 181 ? -1.161 -1.776 6.859 1.00 95.75 181 ALA A N 1
ATOM 1361 C CA . ALA A 1 181 ? -0.274 -0.626 6.954 1.00 95.75 181 ALA A CA 1
ATOM 1362 C C . ALA A 1 181 ? -0.361 0.074 8.318 1.00 95.75 181 ALA A C 1
ATOM 1364 O O . ALA A 1 181 ? 0.683 0.427 8.853 1.00 95.75 181 ALA A O 1
ATOM 1365 N N . VAL A 1 182 ? -1.547 0.212 8.933 1.00 96.94 182 VAL A N 1
ATOM 1366 C CA . VAL A 1 182 ? -1.685 0.802 10.285 1.00 96.94 182 VAL A CA 1
ATOM 1367 C C . VAL A 1 182 ? -0.801 0.062 11.293 1.00 96.94 182 VAL A C 1
ATOM 1369 O O . VAL A 1 182 ? 0.031 0.666 11.976 1.00 96.94 182 VAL A O 1
ATOM 1372 N N . LEU A 1 183 ? -0.943 -1.265 11.347 1.00 95.81 183 LEU A N 1
ATOM 1373 C CA . LEU A 1 183 ? -0.188 -2.122 12.262 1.00 95.81 183 LEU A CA 1
ATOM 1374 C C . LEU A 1 183 ? 1.302 -2.111 11.934 1.00 95.81 183 LEU A C 1
ATOM 1376 O O . LEU A 1 183 ? 2.143 -2.091 12.835 1.00 95.81 183 LEU A O 1
ATOM 1380 N N . GLN A 1 184 ? 1.634 -2.118 10.642 1.00 91.81 184 GLN A N 1
ATOM 1381 C CA . GLN A 1 184 ? 3.015 -2.075 10.202 1.00 91.81 184 GLN A CA 1
ATOM 1382 C C . GLN A 1 184 ? 3.693 -0.760 10.577 1.00 91.81 184 GLN A C 1
ATOM 1384 O O . GLN A 1 184 ? 4.804 -0.802 11.093 1.00 91.81 184 GLN A O 1
ATOM 1389 N N . THR A 1 185 ? 3.039 0.379 10.368 1.00 92.25 185 THR A N 1
ATOM 1390 C CA . THR A 1 185 ? 3.559 1.707 10.706 1.00 92.25 185 THR A CA 1
ATOM 1391 C C . THR A 1 185 ? 3.719 1.871 12.217 1.00 92.25 185 THR A C 1
ATOM 1393 O O . THR A 1 185 ? 4.743 2.381 12.679 1.00 92.25 185 THR A O 1
ATOM 1396 N N . GLN A 1 186 ? 2.752 1.402 13.012 1.00 92.69 186 GLN A N 1
ATOM 1397 C CA . GLN A 1 186 ? 2.819 1.499 14.471 1.00 92.69 186 GLN A CA 1
ATOM 1398 C C . GLN A 1 186 ? 3.975 0.677 15.055 1.00 92.69 186 GLN A C 1
ATOM 1400 O O . GLN A 1 186 ? 4.743 1.168 15.892 1.00 92.69 186 GLN A O 1
ATOM 1405 N N . TRP A 1 187 ? 4.110 -0.563 14.581 1.00 90.25 187 TRP A N 1
ATOM 1406 C CA . TRP A 1 187 ? 5.043 -1.557 15.106 1.00 90.25 187 TRP A CA 1
ATOM 1407 C C . TRP A 1 187 ? 6.259 -1.778 14.202 1.00 90.25 187 TRP A C 1
ATOM 1409 O O . TRP A 1 187 ? 6.879 -2.844 14.261 1.00 90.25 187 TRP A O 1
ATOM 1419 N N . ALA A 1 188 ? 6.587 -0.811 13.344 1.00 84.38 188 ALA A N 1
ATOM 1420 C CA . ALA A 1 188 ? 7.762 -0.877 12.486 1.00 84.38 188 ALA A CA 1
ATOM 1421 C C . ALA A 1 188 ? 9.035 -1.014 13.346 1.00 84.38 188 ALA A C 1
ATOM 1423 O O . ALA A 1 188 ? 9.134 -0.365 14.398 1.00 84.38 188 ALA A O 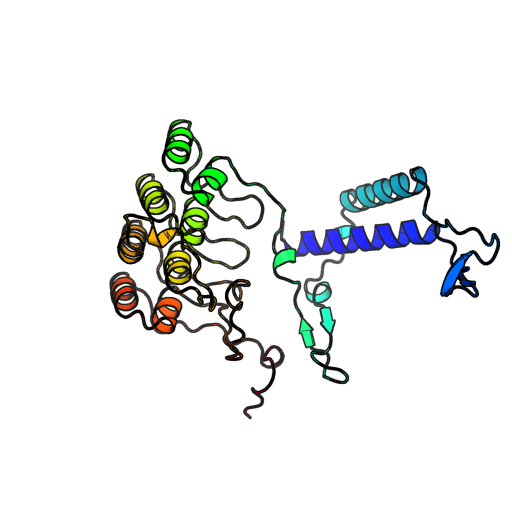1
ATOM 1424 N N . PRO A 1 189 ? 10.021 -1.830 12.923 1.00 75.88 189 PRO A N 1
ATOM 1425 C CA . PRO A 1 189 ? 11.298 -1.931 13.614 1.00 75.88 189 PRO A CA 1
ATOM 1426 C C . PRO A 1 189 ? 11.930 -0.552 13.796 1.00 75.88 189 PRO A C 1
ATOM 1428 O O . PRO A 1 189 ? 12.083 0.216 12.847 1.00 75.88 189 PRO A O 1
ATOM 1431 N N . LYS A 1 190 ? 12.298 -0.234 15.036 1.00 70.44 190 LYS A N 1
ATOM 1432 C CA . LYS A 1 190 ? 12.917 1.046 15.373 1.00 70.44 190 LYS A CA 1
ATOM 1433 C C . LYS A 1 190 ? 14.421 0.935 15.173 1.00 70.44 190 LYS A C 1
ATOM 1435 O O . LYS A 1 190 ? 15.045 -0.020 15.632 1.00 70.44 190 LYS A O 1
ATOM 1440 N N . SER A 1 191 ? 15.005 1.929 14.512 1.00 69.50 191 SER A N 1
ATOM 1441 C CA . SER A 1 191 ? 16.453 2.114 14.553 1.00 69.50 191 SER A CA 1
ATOM 1442 C C . SER A 1 191 ? 16.895 2.382 15.996 1.00 69.50 191 SER A C 1
ATOM 1444 O O . SER A 1 191 ? 16.135 2.928 16.797 1.00 69.50 191 SER A O 1
ATOM 1446 N N . ASN A 1 192 ? 18.145 2.059 16.330 1.00 69.88 192 ASN A N 1
ATOM 1447 C CA . ASN A 1 192 ? 18.726 2.364 17.646 1.00 69.88 192 ASN A CA 1
ATOM 1448 C C . ASN A 1 192 ? 18.918 3.877 17.888 1.00 69.88 192 ASN A C 1
ATOM 1450 O O . ASN A 1 192 ? 19.394 4.277 18.949 1.00 69.88 192 ASN A O 1
ATOM 1454 N N . TYR A 1 193 ? 18.563 4.717 16.912 1.00 75.69 193 TYR A N 1
ATOM 1455 C CA . TYR A 1 193 ? 18.621 6.171 16.988 1.00 75.69 193 TYR A CA 1
ATOM 1456 C C . TYR A 1 193 ? 17.210 6.764 17.086 1.00 75.69 193 TYR A C 1
ATOM 1458 O O . TYR A 1 193 ? 16.325 6.323 16.349 1.00 75.69 193 TYR A O 1
ATOM 1466 N N . PRO A 1 194 ? 16.989 7.784 17.939 1.00 72.19 194 PRO A N 1
ATOM 1467 C CA . PRO A 1 194 ? 15.717 8.494 17.994 1.00 72.19 194 PRO A CA 1
ATOM 1468 C C . PRO A 1 194 ? 15.366 9.091 16.629 1.00 72.19 194 PRO A C 1
ATOM 1470 O O . PRO A 1 194 ? 16.092 9.939 16.109 1.00 72.19 194 PRO A O 1
ATOM 1473 N N . GLN A 1 195 ? 14.250 8.649 16.057 1.00 75.50 195 GLN A N 1
ATOM 1474 C CA . GLN A 1 195 ? 13.673 9.213 14.843 1.00 75.50 195 GLN A CA 1
ATOM 1475 C C . GLN A 1 195 ? 12.274 9.725 15.184 1.00 75.50 195 GLN A C 1
ATOM 1477 O O . GLN A 1 195 ? 11.486 8.955 15.741 1.00 75.50 195 GLN A O 1
ATOM 1482 N N . PRO A 1 196 ? 11.954 10.999 14.898 1.00 80.62 196 PRO A N 1
ATOM 1483 C CA . PRO A 1 196 ? 10.587 11.471 15.039 1.00 80.62 196 PRO A CA 1
ATOM 1484 C C . PRO A 1 196 ? 9.702 10.666 14.084 1.00 80.62 196 PRO A C 1
ATOM 1486 O O . PRO A 1 196 ? 9.998 10.573 12.892 1.00 80.62 196 PRO A O 1
ATOM 1489 N N . ARG A 1 197 ? 8.641 10.056 14.614 1.00 86.56 197 ARG A N 1
ATOM 1490 C CA . ARG A 1 197 ? 7.654 9.338 13.807 1.00 86.56 197 ARG A CA 1
ATOM 1491 C C . ARG A 1 197 ? 6.469 10.261 13.575 1.00 86.56 197 ARG A C 1
ATOM 1493 O O . ARG A 1 197 ? 6.002 10.889 14.521 1.00 86.56 197 ARG A O 1
ATOM 1500 N N . ALA A 1 198 ? 5.989 10.346 12.339 1.00 88.19 198 ALA A N 1
ATOM 1501 C CA . ALA A 1 198 ? 4.884 11.238 11.999 1.00 88.19 198 ALA A CA 1
ATOM 1502 C C . ALA A 1 198 ? 3.636 10.938 12.841 1.00 88.19 198 ALA A C 1
ATOM 1504 O O . ALA A 1 198 ? 3.026 11.869 13.358 1.00 88.19 198 ALA A O 1
ATOM 1505 N N . GLN A 1 199 ? 3.340 9.653 13.071 1.00 88.88 199 GLN A N 1
ATOM 1506 C CA . GLN A 1 199 ? 2.201 9.220 13.878 1.00 88.88 199 GLN A CA 1
ATOM 1507 C C . GLN A 1 199 ? 2.276 9.644 15.351 1.00 88.88 199 GLN A C 1
ATOM 1509 O O . GLN A 1 199 ? 1.241 9.777 15.987 1.00 88.88 199 GLN A O 1
ATOM 1514 N N . ASP A 1 200 ? 3.471 9.909 15.893 1.00 89.31 200 ASP A N 1
ATOM 1515 C CA . ASP A 1 200 ? 3.621 10.379 17.281 1.00 89.31 200 ASP A CA 1
ATOM 1516 C C . ASP A 1 200 ? 3.206 11.853 17.443 1.00 89.31 200 ASP A C 1
ATOM 1518 O O . ASP A 1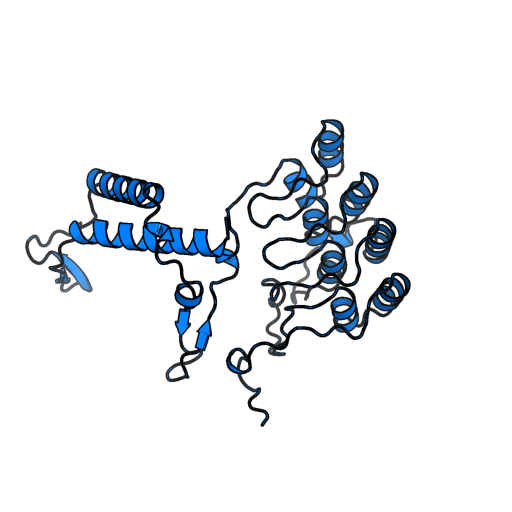 200 ? 3.085 12.345 18.564 1.00 89.31 200 ASP A O 1
ATOM 1522 N N . LEU A 1 201 ? 3.031 12.569 16.328 1.00 91.06 201 LEU A N 1
ATOM 1523 C CA . LEU A 1 201 ? 2.603 13.968 16.282 1.00 91.06 201 LEU A CA 1
ATOM 1524 C C . LEU A 1 201 ? 1.118 14.121 15.919 1.00 91.06 201 LEU A C 1
ATOM 1526 O O . LEU A 1 201 ? 0.628 15.248 15.875 1.00 91.06 201 LEU A O 1
ATOM 1530 N N . GLN A 1 202 ? 0.426 13.018 15.628 1.00 93.44 202 GLN A N 1
ATOM 1531 C CA . GLN A 1 202 ? -0.986 13.013 15.243 1.00 93.44 202 GLN A CA 1
ATOM 1532 C C . GLN A 1 202 ? -1.883 12.974 16.479 1.00 93.44 202 GLN A C 1
ATOM 1534 O O . GLN A 1 202 ? -1.474 12.531 17.553 1.00 93.44 202 GLN A O 1
ATOM 1539 N N . THR A 1 203 ? -3.127 13.421 16.319 1.00 95.25 203 THR A N 1
ATOM 1540 C CA . THR A 1 203 ? -4.140 13.314 17.380 1.00 95.25 203 THR A CA 1
ATOM 1541 C C . THR A 1 203 ? -4.816 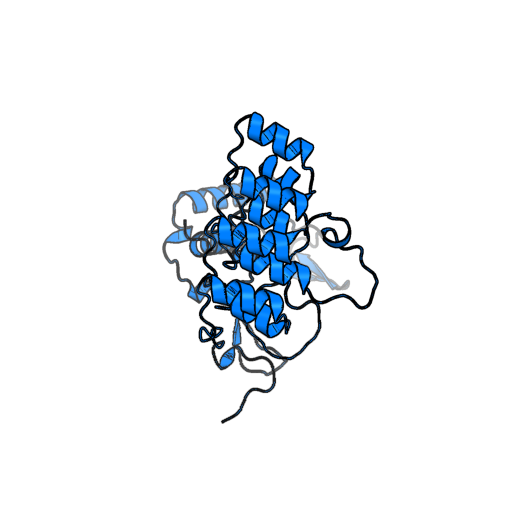11.948 17.417 1.00 95.25 203 THR A C 1
ATOM 1543 O O . THR A 1 203 ? -5.191 11.479 18.487 1.00 95.25 203 THR A O 1
ATOM 1546 N N . THR A 1 204 ? -4.960 11.319 16.254 1.00 95.75 204 THR A N 1
ATOM 1547 C CA . THR A 1 204 ? -5.577 10.009 16.071 1.00 95.75 204 THR A CA 1
ATOM 1548 C C . THR A 1 204 ? -4.596 8.913 16.462 1.00 95.75 204 THR A C 1
ATOM 1550 O O . THR A 1 204 ? -3.494 8.835 15.909 1.00 95.75 204 THR A O 1
ATOM 1553 N N . GLU A 1 205 ? -5.006 8.016 17.357 1.00 95.94 205 GLU A N 1
ATOM 1554 C CA . GLU A 1 205 ? -4.214 6.833 17.672 1.00 95.94 205 GLU A CA 1
ATOM 1555 C C . GLU A 1 205 ? -4.370 5.754 16.591 1.00 95.94 205 GLU A C 1
ATOM 1557 O O . GLU A 1 205 ? -5.369 5.670 15.876 1.00 95.94 205 GLU A O 1
ATOM 1562 N N . TYR A 1 206 ? -3.375 4.873 16.471 1.00 96.62 206 TYR A N 1
ATOM 1563 C CA . TYR A 1 206 ? -3.419 3.793 15.479 1.00 96.62 206 TYR A CA 1
ATOM 1564 C C . TYR A 1 206 ? -4.650 2.885 15.659 1.00 96.62 206 TYR A C 1
ATOM 1566 O O . TYR A 1 206 ? -5.185 2.397 14.667 1.00 96.62 206 TYR A O 1
ATOM 1574 N N . ILE A 1 207 ? -5.108 2.670 16.900 1.00 97.31 207 ILE A N 1
ATOM 1575 C CA . ILE A 1 207 ? -6.264 1.819 17.194 1.00 97.31 207 ILE A CA 1
ATOM 1576 C C . ILE A 1 207 ? -7.577 2.468 16.741 1.00 97.31 207 ILE A C 1
ATOM 1578 O O . ILE A 1 207 ? -8.440 1.774 16.205 1.00 97.31 207 ILE A O 1
ATOM 1582 N N . ASP A 1 208 ? -7.688 3.794 16.860 1.00 97.88 208 ASP A N 1
ATOM 1583 C CA . ASP A 1 208 ? -8.848 4.555 16.394 1.00 97.88 208 ASP A CA 1
ATOM 1584 C C . ASP A 1 208 ? -8.960 4.478 14.871 1.00 97.88 208 ASP A C 1
ATOM 1586 O O . ASP A 1 208 ? -10.028 4.187 14.331 1.00 97.88 208 ASP A O 1
ATOM 1590 N N . LEU A 1 209 ? -7.833 4.656 14.171 1.00 98.19 209 LEU A N 1
ATOM 1591 C CA . LEU A 1 209 ? -7.782 4.495 12.720 1.00 98.19 209 LEU A CA 1
ATOM 1592 C C . LEU A 1 209 ? -8.092 3.052 12.303 1.00 98.19 209 LEU A C 1
ATOM 1594 O O . LEU A 1 209 ? -8.841 2.838 11.352 1.00 98.19 209 LEU A O 1
ATOM 1598 N N . LEU A 1 210 ? -7.553 2.057 13.016 1.00 97.94 210 LEU A N 1
ATOM 1599 C CA . LEU A 1 210 ? -7.838 0.646 12.750 1.00 97.94 210 LEU A CA 1
ATOM 1600 C C . LEU A 1 210 ? -9.341 0.355 12.876 1.00 97.94 210 LEU A C 1
ATOM 1602 O O . LEU A 1 210 ? -9.908 -0.293 11.998 1.00 97.94 210 LEU A O 1
ATOM 1606 N N . SER A 1 211 ? -9.990 0.879 13.922 1.00 98.25 211 SER A N 1
ATOM 1607 C CA . SER A 1 211 ? -11.439 0.765 14.121 1.00 98.25 211 SER A CA 1
ATOM 1608 C C . SER A 1 211 ? -12.217 1.445 12.999 1.00 98.25 211 SER A C 1
ATOM 1610 O O . SER A 1 211 ? -13.116 0.837 12.428 1.00 98.25 211 SER A O 1
ATOM 1612 N N . ALA A 1 212 ? -11.846 2.672 12.628 1.00 98.31 212 ALA A N 1
ATOM 1613 C CA . ALA A 1 212 ? -12.537 3.419 11.582 1.00 98.31 212 ALA A CA 1
ATOM 1614 C C . ALA A 1 212 ? -12.465 2.729 10.211 1.00 98.31 212 ALA A C 1
ATOM 1616 O O . ALA A 1 212 ? -13.443 2.734 9.466 1.00 98.31 212 ALA A O 1
ATOM 1617 N N . LEU A 1 213 ? -11.330 2.104 9.879 1.00 98.31 213 LEU A N 1
ATOM 1618 C CA . LEU A 1 213 ? -11.187 1.320 8.650 1.00 98.31 213 LEU A CA 1
ATOM 1619 C C . LEU A 1 213 ? -12.091 0.082 8.660 1.00 98.31 213 LEU A C 1
ATOM 1621 O O . LEU A 1 213 ? -12.741 -0.215 7.659 1.00 98.31 213 LEU A O 1
ATOM 1625 N N . LEU A 1 214 ? -12.157 -0.627 9.788 1.00 98.19 214 LEU A N 1
ATOM 1626 C CA . LEU A 1 214 ? -13.031 -1.791 9.950 1.00 98.19 214 LEU A CA 1
ATOM 1627 C C . LEU A 1 214 ? -14.514 -1.402 9.865 1.00 98.19 214 LEU A C 1
ATOM 1629 O O . LEU A 1 214 ? -15.281 -2.070 9.172 1.00 98.19 214 LEU A O 1
ATOM 1633 N N . ASP A 1 215 ? -14.902 -0.282 10.476 1.00 98.06 215 ASP A N 1
ATOM 1634 C CA . ASP A 1 215 ? -16.253 0.284 10.371 1.00 98.06 215 ASP A CA 1
ATOM 1635 C C . ASP A 1 215 ? -16.601 0.715 8.938 1.00 98.06 215 ASP A C 1
ATOM 1637 O O . ASP A 1 215 ? -17.750 0.591 8.511 1.00 98.06 215 ASP A O 1
ATOM 1641 N N . ALA A 1 216 ? -15.607 1.167 8.168 1.00 97.69 216 ALA A N 1
ATOM 1642 C CA . ALA A 1 216 ? -15.740 1.475 6.745 1.00 97.69 216 ALA A CA 1
ATOM 1643 C C . ALA A 1 216 ? -15.792 0.224 5.841 1.00 97.69 216 ALA A C 1
ATOM 1645 O O . ALA A 1 216 ? -15.944 0.355 4.626 1.00 97.69 216 ALA A O 1
ATOM 1646 N N . GLY A 1 217 ? -15.699 -0.986 6.407 1.00 97.38 217 GLY A N 1
ATOM 1647 C CA . GLY A 1 217 ? -15.794 -2.247 5.669 1.00 97.38 217 GLY A CA 1
ATOM 1648 C C . GLY A 1 217 ? -14.457 -2.789 5.158 1.00 97.38 217 GLY A C 1
ATOM 1649 O O . GLY A 1 217 ? -14.435 -3.479 4.136 1.00 97.38 217 GLY A O 1
ATOM 1650 N N . ALA A 1 218 ? -13.344 -2.485 5.832 1.00 97.69 218 ALA A N 1
ATOM 1651 C CA . ALA A 1 218 ? -12.065 -3.139 5.560 1.00 97.69 218 ALA A CA 1
ATOM 1652 C C . ALA A 1 218 ? -12.147 -4.652 5.824 1.00 97.69 218 ALA A C 1
ATOM 1654 O O . ALA A 1 218 ? -12.590 -5.074 6.892 1.00 97.69 218 ALA A O 1
ATOM 1655 N N . ASP A 1 219 ? -11.662 -5.469 4.889 1.00 97.56 219 ASP A N 1
ATOM 1656 C CA . ASP A 1 219 ? -11.518 -6.912 5.077 1.00 97.56 219 ASP A CA 1
ATOM 1657 C C . ASP A 1 219 ? -10.284 -7.210 5.958 1.00 97.56 219 ASP A C 1
ATOM 1659 O O . ASP A 1 219 ? -9.142 -6.939 5.562 1.00 97.56 219 ASP A O 1
ATOM 1663 N N . PRO A 1 220 ? -10.465 -7.795 7.159 1.00 97.19 220 PRO A N 1
ATOM 1664 C CA . PRO A 1 220 ? -9.357 -8.091 8.057 1.00 97.19 220 PRO A CA 1
ATOM 1665 C C . PRO A 1 220 ? -8.480 -9.268 7.610 1.00 97.19 220 PRO A C 1
ATOM 1667 O O . PRO A 1 220 ? -7.444 -9.525 8.230 1.00 97.19 220 PRO A O 1
ATOM 1670 N N . ASN A 1 221 ? -8.872 -9.982 6.553 1.00 97.00 221 ASN A N 1
ATOM 1671 C CA . ASN A 1 221 ? -8.187 -11.165 6.042 1.00 97.00 221 ASN A CA 1
ATOM 1672 C C . ASN A 1 221 ? -7.420 -10.909 4.738 1.00 97.00 221 ASN A C 1
ATOM 1674 O O . ASN A 1 221 ? -6.895 -11.860 4.152 1.00 97.00 221 ASN A O 1
ATOM 1678 N N . VAL A 1 222 ? -7.304 -9.647 4.303 1.00 95.81 222 VAL A N 1
ATOM 1679 C CA . VAL A 1 222 ? -6.465 -9.263 3.157 1.00 95.81 222 VAL A CA 1
ATOM 1680 C C . VAL A 1 222 ? -5.043 -9.780 3.354 1.00 95.81 222 VAL A C 1
ATOM 1682 O O . VAL A 1 222 ? -4.451 -9.652 4.426 1.00 95.81 222 VAL A O 1
ATOM 1685 N N . ARG A 1 223 ? -4.493 -10.386 2.301 1.00 94.12 223 ARG A N 1
ATOM 1686 C CA . ARG A 1 223 ? -3.206 -11.080 2.343 1.00 94.12 223 ARG A CA 1
ATOM 1687 C C . ARG A 1 223 ? -2.160 -10.345 1.525 1.00 94.12 223 ARG A C 1
ATOM 1689 O O . ARG A 1 223 ? -2.414 -9.995 0.374 1.00 94.12 223 ARG A O 1
ATOM 1696 N N . LEU A 1 224 ? -0.950 -10.244 2.068 1.00 92.62 224 LEU A N 1
ATOM 1697 C CA . LEU A 1 224 ? 0.202 -9.799 1.289 1.00 92.62 224 LEU A CA 1
ATOM 1698 C C . LEU A 1 224 ? 0.493 -10.763 0.128 1.00 92.62 224 LEU A C 1
ATOM 1700 O O . LEU A 1 224 ? 0.452 -11.985 0.283 1.00 92.62 224 LEU A O 1
ATOM 1704 N N . LYS A 1 225 ? 0.851 -10.217 -1.031 1.00 87.75 225 LYS A N 1
ATOM 1705 C CA . LYS A 1 225 ? 1.286 -10.971 -2.216 1.00 87.75 225 LYS A CA 1
ATOM 1706 C C . LYS A 1 225 ? 2.763 -11.352 -2.145 1.00 87.75 225 LYS A C 1
ATOM 1708 O O . LYS A 1 225 ? 3.156 -12.391 -2.679 1.00 87.75 225 LYS A O 1
ATOM 1713 N N . THR A 1 226 ? 3.583 -10.529 -1.490 1.00 80.44 226 THR A N 1
ATOM 1714 C CA . THR A 1 226 ? 5.038 -10.713 -1.397 1.00 80.44 226 THR A CA 1
ATOM 1715 C C . THR A 1 226 ? 5.559 -10.348 -0.008 1.00 80.44 226 THR A C 1
ATOM 1717 O O . THR A 1 226 ? 4.848 -9.769 0.813 1.00 80.44 226 THR A O 1
ATOM 1720 N N . HIS A 1 227 ? 6.811 -10.706 0.281 1.00 82.81 227 HIS A N 1
ATOM 1721 C CA . HIS A 1 227 ? 7.496 -10.198 1.465 1.00 82.81 227 HIS A CA 1
ATOM 1722 C C . HIS A 1 227 ? 7.719 -8.685 1.322 1.00 82.81 227 HIS A C 1
ATOM 1724 O O . HIS A 1 227 ? 8.210 -8.253 0.276 1.00 82.81 227 HIS A O 1
ATOM 1730 N N . LEU A 1 228 ? 7.452 -7.883 2.355 1.00 82.06 228 LEU A N 1
ATOM 1731 C CA . LEU A 1 228 ? 7.680 -6.433 2.308 1.00 82.06 228 LEU A CA 1
ATOM 1732 C C . LEU A 1 228 ? 9.181 -6.113 2.283 1.00 82.06 228 LEU A C 1
ATOM 1734 O O . LEU A 1 228 ? 9.955 -6.665 3.060 1.00 82.06 228 LEU A O 1
ATOM 1738 N N . TRP A 1 229 ? 9.615 -5.208 1.406 1.00 72.81 229 TRP A N 1
ATOM 1739 C CA . TRP A 1 229 ? 11.040 -4.863 1.280 1.00 72.81 229 TRP A CA 1
ATOM 1740 C C . TRP A 1 229 ? 11.573 -4.012 2.427 1.00 72.81 229 TRP A C 1
ATOM 1742 O O . TRP A 1 229 ? 12.726 -4.156 2.815 1.00 72.81 229 TRP A O 1
ATOM 1752 N N . TYR A 1 230 ? 10.722 -3.161 2.992 1.00 73.81 230 TYR A N 1
ATOM 1753 C CA . TYR A 1 230 ? 11.029 -2.298 4.131 1.00 73.81 230 TYR A CA 1
ATOM 1754 C C . TYR A 1 230 ? 10.775 -2.986 5.486 1.00 73.81 230 TYR A C 1
ATOM 1756 O O . TYR A 1 230 ? 10.790 -2.321 6.521 1.00 73.81 230 TYR A O 1
ATOM 1764 N N . TRP A 1 231 ? 10.534 -4.306 5.505 1.00 75.06 231 TRP A N 1
ATOM 1765 C CA . TRP A 1 231 ? 10.405 -5.082 6.746 1.00 75.06 231 TRP A CA 1
ATOM 1766 C C . TRP A 1 231 ? 11.743 -5.240 7.475 1.00 75.06 231 TRP A C 1
ATOM 1768 O O . TRP A 1 231 ? 11.798 -5.123 8.697 1.00 75.06 231 TRP A O 1
ATOM 1778 N N . GLU A 1 232 ? 12.834 -5.451 6.736 1.00 61.66 232 GLU A N 1
ATOM 1779 C CA . GLU A 1 232 ? 14.137 -5.816 7.301 1.00 61.66 232 GLU A CA 1
ATOM 1780 C C . GLU A 1 232 ? 15.190 -4.723 7.099 1.00 61.66 232 GLU A C 1
ATOM 1782 O O . GLU A 1 232 ? 16.138 -4.866 6.334 1.00 61.66 232 GLU A O 1
ATOM 1787 N N . TYR A 1 233 ? 15.069 -3.625 7.846 1.00 52.97 233 TYR A N 1
ATOM 1788 C CA . TYR A 1 233 ? 16.260 -2.835 8.203 1.00 52.97 233 TYR A CA 1
ATOM 1789 C C . TYR A 1 233 ? 16.934 -3.364 9.478 1.00 52.97 233 TYR A C 1
ATOM 1791 O O . TYR A 1 233 ? 18.108 -3.093 9.733 1.00 52.97 233 TYR A O 1
ATOM 1799 N N . GLY A 1 234 ? 16.207 -4.148 10.280 1.00 43.31 234 GLY A N 1
ATOM 1800 C CA . GLY A 1 234 ? 16.763 -4.886 11.402 1.00 43.31 234 GLY A CA 1
ATOM 1801 C C . GLY A 1 234 ? 17.336 -6.197 10.894 1.00 43.31 234 GLY A C 1
ATOM 1802 O O . GLY A 1 234 ? 16.596 -7.014 10.372 1.00 43.31 234 GLY A O 1
ATOM 1803 N N . LEU A 1 235 ? 18.636 -6.405 11.076 1.00 43.78 235 LEU A N 1
ATOM 1804 C CA . LEU A 1 235 ? 19.411 -7.623 10.790 1.00 43.78 235 LEU A CA 1
ATOM 1805 C C . LEU A 1 235 ? 18.932 -8.867 11.579 1.00 43.78 235 LEU A C 1
ATOM 1807 O O . LEU A 1 235 ? 19.740 -9.678 12.045 1.00 43.78 235 LEU A O 1
ATOM 1811 N N . THR A 1 236 ? 17.634 -9.014 11.820 1.00 42.56 236 THR A N 1
ATOM 1812 C CA . THR A 1 236 ? 17.055 -10.142 12.521 1.00 42.56 236 THR A CA 1
ATOM 1813 C C . THR A 1 236 ? 16.978 -11.293 11.530 1.00 42.56 236 THR A C 1
ATOM 1815 O O . THR A 1 236 ? 16.046 -11.403 10.747 1.00 42.56 236 THR A O 1
ATOM 1818 N N . LYS A 1 237 ? 18.000 -12.151 11.568 1.00 52.66 237 LYS A N 1
ATOM 1819 C CA . LYS A 1 237 ? 18.151 -13.415 10.825 1.00 52.66 237 LYS A CA 1
ATOM 1820 C C . LYS A 1 237 ? 17.091 -14.468 11.209 1.00 52.66 237 LYS A C 1
ATOM 1822 O O . LYS A 1 237 ? 17.432 -15.629 11.414 1.00 52.66 237 LYS A O 1
ATOM 1827 N N . ILE A 1 238 ? 15.839 -14.061 11.422 1.00 57.53 238 ILE A N 1
ATOM 1828 C CA . ILE A 1 238 ? 14.752 -14.936 11.891 1.00 57.53 238 ILE A CA 1
ATOM 1829 C C . ILE A 1 238 ? 14.143 -15.742 10.740 1.00 57.53 238 ILE A C 1
ATOM 1831 O O . ILE A 1 238 ? 13.482 -16.741 11.000 1.00 57.53 238 ILE A O 1
ATOM 1835 N N . GLY A 1 239 ? 14.403 -15.350 9.485 1.00 63.53 239 GLY A N 1
ATOM 1836 C CA . GLY A 1 239 ? 13.958 -16.092 8.304 1.00 63.53 239 GLY A CA 1
ATOM 1837 C C . GLY A 1 239 ? 12.439 -16.084 8.125 1.00 63.53 239 GLY A C 1
ATOM 1838 O O . GLY A 1 239 ? 11.875 -17.082 7.679 1.00 63.53 239 GLY A O 1
ATOM 1839 N N . THR A 1 240 ? 11.771 -14.992 8.511 1.00 73.31 240 THR A N 1
ATOM 1840 C CA . THR A 1 240 ? 10.308 -14.883 8.456 1.00 73.31 240 THR A CA 1
ATOM 1841 C C . THR A 1 240 ? 9.863 -14.265 7.136 1.00 73.31 240 THR A C 1
ATOM 1843 O O . THR A 1 240 ? 10.005 -13.062 6.927 1.00 73.31 240 THR A O 1
ATOM 1846 N N . ASP A 1 241 ? 9.257 -15.073 6.267 1.00 78.94 241 ASP A N 1
ATOM 1847 C CA . ASP A 1 241 ? 8.579 -14.570 5.072 1.00 78.94 241 ASP A CA 1
ATOM 1848 C C . ASP A 1 241 ? 7.192 -14.016 5.443 1.00 78.94 241 ASP A C 1
ATOM 1850 O O . ASP A 1 241 ? 6.417 -14.642 6.171 1.00 78.94 241 ASP A O 1
ATOM 1854 N N . LEU A 1 242 ? 6.885 -12.825 4.925 1.00 83.56 242 LEU A N 1
ATOM 1855 C CA . LEU A 1 242 ? 5.597 -12.154 5.120 1.00 83.56 242 LEU A CA 1
ATOM 1856 C C . LEU A 1 242 ? 4.605 -12.426 4.000 1.00 83.56 242 LEU A C 1
ATOM 1858 O O . LEU A 1 242 ? 3.456 -11.990 4.084 1.00 83.56 242 LEU A O 1
ATOM 1862 N N . LYS A 1 243 ? 5.024 -13.107 2.935 1.00 86.50 243 LYS A N 1
ATOM 1863 C CA . LYS A 1 243 ? 4.130 -13.480 1.853 1.00 86.50 243 LYS A CA 1
ATOM 1864 C C . LYS A 1 243 ? 2.902 -14.171 2.437 1.00 86.50 243 LYS A C 1
ATOM 1866 O O . LYS A 1 243 ? 3.003 -15.106 3.223 1.00 86.50 243 LYS A O 1
ATOM 1871 N N . GLY A 1 244 ? 1.721 -13.695 2.075 1.00 91.19 244 GLY A N 1
ATOM 1872 C CA . GLY A 1 244 ? 0.460 -14.223 2.569 1.00 91.19 244 GLY A CA 1
ATOM 1873 C C . GLY A 1 244 ? 0.087 -13.827 4.000 1.00 91.19 244 GLY A C 1
ATOM 1874 O O . GLY A 1 244 ? -0.919 -14.357 4.465 1.00 91.19 244 GLY A O 1
ATOM 1875 N N . ALA A 1 245 ? 0.839 -12.959 4.686 1.00 93.06 245 ALA A N 1
ATOM 1876 C CA . ALA A 1 245 ? 0.480 -12.465 6.016 1.00 93.06 245 ALA A CA 1
ATOM 1877 C C . ALA A 1 245 ? -0.828 -11.666 5.975 1.00 93.06 245 ALA A C 1
ATOM 1879 O O . ALA A 1 245 ? -1.070 -10.916 5.027 1.00 93.06 245 ALA A O 1
ATOM 1880 N N . THR A 1 246 ? -1.632 -11.805 7.028 1.00 96.44 246 THR A N 1
ATOM 1881 C CA . THR A 1 246 ? -2.848 -11.018 7.265 1.00 96.44 246 THR A CA 1
ATOM 1882 C C . THR A 1 246 ? -2.602 -9.913 8.301 1.00 96.44 246 THR A C 1
ATOM 1884 O O . THR A 1 246 ? -1.638 -9.992 9.073 1.00 96.44 246 THR A O 1
ATOM 1887 N N . PRO A 1 247 ? -3.483 -8.901 8.389 1.00 96.94 247 PRO A N 1
ATOM 1888 C CA . PRO A 1 247 ? -3.518 -7.955 9.503 1.00 96.94 247 PRO A CA 1
ATOM 1889 C C . PRO A 1 247 ? -3.512 -8.645 10.875 1.00 96.94 247 PRO A C 1
ATOM 1891 O O . PRO A 1 247 ? -2.755 -8.249 11.760 1.00 96.94 247 PRO A O 1
ATOM 1894 N N . PHE A 1 248 ? -4.268 -9.739 11.040 1.00 97.12 248 PHE A N 1
ATOM 1895 C CA . PHE A 1 248 ? -4.266 -10.506 12.290 1.00 97.12 248 PHE A CA 1
ATOM 1896 C C . PHE A 1 248 ? -2.896 -11.116 12.592 1.00 97.12 248 PHE A C 1
ATOM 1898 O O . PHE A 1 248 ? -2.395 -10.991 13.711 1.00 97.12 248 PHE A O 1
ATOM 1905 N N . TRP A 1 249 ? -2.253 -11.724 11.589 1.00 94.69 249 TRP A N 1
ATOM 1906 C CA . TRP A 1 249 ? -0.895 -12.248 11.727 1.00 94.69 249 TRP A CA 1
ATOM 1907 C C . TRP A 1 249 ? 0.082 -11.142 12.147 1.00 94.69 249 TRP A C 1
ATOM 1909 O O . TRP A 1 249 ? 0.907 -11.338 13.040 1.00 94.69 249 TRP A O 1
ATOM 1919 N N . ARG A 1 250 ? -0.043 -9.944 11.559 1.00 93.69 250 ARG A N 1
ATOM 1920 C CA . ARG A 1 250 ? 0.821 -8.801 11.873 1.00 93.69 250 ARG A CA 1
ATOM 1921 C C . ARG A 1 250 ? 0.646 -8.294 13.304 1.00 93.69 250 ARG A C 1
ATOM 1923 O O . ARG A 1 250 ? 1.652 -7.959 13.939 1.00 93.69 250 ARG A O 1
ATOM 1930 N N . ALA A 1 251 ? -0.593 -8.243 13.796 1.00 96.31 251 ALA A N 1
ATOM 1931 C CA . ALA A 1 251 ? -0.905 -7.899 15.183 1.00 96.31 251 ALA A CA 1
ATOM 1932 C C . ALA A 1 251 ? -0.350 -8.958 16.152 1.00 96.31 251 ALA A C 1
ATOM 1934 O O . ALA A 1 251 ? 0.314 -8.616 17.129 1.00 96.31 251 ALA A O 1
ATOM 1935 N N . ALA A 1 252 ? -0.515 -10.245 15.826 1.00 94.62 252 ALA A N 1
ATOM 1936 C CA . ALA A 1 252 ? 0.039 -11.346 16.611 1.00 94.62 252 ALA A CA 1
ATOM 1937 C C . ALA A 1 252 ? 1.575 -11.303 16.676 1.00 94.62 252 ALA A C 1
ATOM 1939 O O . ALA A 1 252 ? 2.151 -11.483 17.748 1.00 94.62 252 ALA A O 1
ATOM 1940 N N . TYR A 1 253 ? 2.240 -10.988 15.560 1.00 90.50 253 TYR A N 1
ATOM 1941 C CA . TYR A 1 253 ? 3.694 -10.813 15.511 1.00 90.50 253 TYR A CA 1
ATOM 1942 C C . TYR A 1 253 ? 4.176 -9.647 16.394 1.00 90.50 253 TYR A C 1
ATOM 1944 O O . TYR A 1 253 ? 5.218 -9.751 17.037 1.00 90.50 253 TYR A O 1
ATOM 1952 N N . ALA A 1 254 ? 3.407 -8.554 16.466 1.00 90.88 254 ALA A N 1
ATOM 1953 C CA . ALA A 1 254 ? 3.675 -7.431 17.373 1.00 90.88 254 ALA A CA 1
ATOM 1954 C C . ALA A 1 254 ? 3.334 -7.713 18.844 1.00 90.88 254 ALA A C 1
ATOM 1956 O O . ALA A 1 254 ? 3.662 -6.889 19.693 1.00 90.88 254 ALA A O 1
ATOM 1957 N N . GLN A 1 255 ? 2.679 -8.839 19.151 1.00 94.69 255 GLN A N 1
ATOM 1958 C CA . GLN A 1 255 ? 2.078 -9.109 20.463 1.00 94.69 255 GLN A CA 1
ATOM 1959 C C . GLN A 1 255 ? 1.010 -8.068 20.857 1.00 94.69 255 GLN A C 1
ATOM 1961 O O . GLN A 1 255 ? 0.776 -7.812 22.039 1.00 94.69 255 GLN A O 1
ATOM 1966 N N . ASP A 1 256 ? 0.344 -7.481 19.862 1.00 96.81 256 ASP A N 1
ATOM 1967 C CA . ASP A 1 256 ? -0.688 -6.465 20.041 1.00 96.81 256 ASP A CA 1
ATOM 1968 C C . ASP A 1 256 ? -2.051 -7.122 20.308 1.00 96.81 256 ASP A C 1
ATOM 1970 O O . ASP A 1 256 ? -2.843 -7.402 19.405 1.00 96.81 256 ASP A O 1
ATOM 1974 N N . ILE A 1 257 ? -2.310 -7.407 21.586 1.00 97.38 257 ILE A N 1
ATOM 1975 C CA . ILE A 1 257 ? -3.541 -8.069 22.040 1.00 97.38 257 ILE A CA 1
ATOM 1976 C C . ILE A 1 257 ? -4.785 -7.217 21.763 1.00 97.38 257 ILE A C 1
ATOM 1978 O O . ILE A 1 257 ? -5.876 -7.766 21.586 1.00 97.38 257 ILE A O 1
ATOM 1982 N N . GLU A 1 258 ? -4.646 -5.893 21.752 1.00 97.56 258 GLU A N 1
ATOM 1983 C CA . GLU A 1 258 ? -5.759 -4.977 21.534 1.00 97.56 258 GLU A CA 1
ATOM 1984 C C . GLU A 1 258 ? -6.218 -5.027 20.077 1.00 97.56 258 GLU A C 1
ATOM 1986 O O . GLU A 1 258 ? -7.378 -5.361 19.818 1.00 97.56 258 GLU A O 1
ATOM 1991 N N . ALA A 1 259 ? -5.294 -4.850 19.128 1.00 97.94 259 ALA A N 1
ATOM 1992 C CA . ALA A 1 259 ? -5.605 -5.011 17.713 1.00 97.94 259 ALA A CA 1
ATOM 1993 C C . ALA A 1 259 ? -6.088 -6.430 17.378 1.00 97.94 259 ALA A C 1
ATOM 1995 O O . ALA A 1 259 ? -7.020 -6.581 16.594 1.00 97.94 259 ALA A O 1
ATOM 1996 N N . MET A 1 260 ? -5.528 -7.483 17.990 1.00 98.00 260 MET A N 1
ATOM 1997 C CA . MET A 1 260 ? -6.011 -8.857 17.771 1.00 98.00 260 MET A CA 1
ATOM 1998 C C . MET A 1 260 ? -7.482 -9.031 18.172 1.00 98.00 260 MET A C 1
ATOM 2000 O O . MET A 1 260 ? -8.249 -9.659 17.441 1.00 98.00 260 MET A O 1
ATOM 2004 N N . LYS A 1 261 ? -7.892 -8.482 19.324 1.00 97.94 261 LYS A N 1
ATOM 2005 C CA . LYS A 1 261 ? -9.293 -8.533 19.774 1.00 97.94 261 LYS A CA 1
ATOM 2006 C C . LYS A 1 261 ? -10.207 -7.763 18.831 1.00 97.94 261 LYS A C 1
ATOM 2008 O O . LYS A 1 261 ? -11.265 -8.283 18.482 1.00 97.94 261 LYS A O 1
ATOM 2013 N N . LEU A 1 262 ? -9.781 -6.570 18.415 1.00 98.12 262 LEU A N 1
ATOM 2014 C CA . LEU A 1 262 ? -10.538 -5.741 17.485 1.00 98.12 262 LEU A CA 1
ATOM 2015 C C . LEU A 1 262 ? -10.704 -6.451 16.137 1.00 98.12 262 LEU A C 1
ATOM 2017 O O . LEU A 1 262 ? -11.815 -6.662 15.680 1.00 98.12 262 LEU A O 1
ATOM 2021 N N . LEU A 1 263 ? -9.624 -6.938 15.532 1.00 98.00 263 LEU A N 1
ATOM 2022 C CA . LEU A 1 263 ? -9.691 -7.676 14.269 1.00 98.00 263 LEU A CA 1
ATOM 2023 C C . LEU A 1 263 ? -10.593 -8.916 14.376 1.00 98.00 263 LEU A C 1
ATOM 2025 O O . LEU A 1 263 ? -11.398 -9.185 13.484 1.00 98.00 263 LEU A O 1
ATOM 2029 N N . SER A 1 264 ? -10.507 -9.652 15.487 1.00 97.56 264 SER A N 1
ATOM 2030 C CA . SER A 1 264 ? -11.348 -10.827 15.724 1.00 97.56 264 SER A CA 1
ATOM 2031 C C . SER A 1 264 ? -12.840 -10.481 15.795 1.00 97.56 264 SER A C 1
ATOM 2033 O O . SER A 1 264 ? -13.648 -11.248 15.271 1.00 97.56 264 SER A O 1
ATOM 2035 N N . SER A 1 265 ? -13.228 -9.326 16.356 1.00 97.81 265 SER A N 1
ATOM 2036 C CA . SER A 1 265 ? -14.641 -8.916 16.388 1.00 97.81 265 SER A CA 1
ATOM 2037 C C . SER A 1 265 ? -15.216 -8.587 15.008 1.00 97.81 265 SER A C 1
ATOM 2039 O O . SER A 1 265 ? -16.428 -8.679 14.833 1.00 97.81 265 SER A O 1
ATOM 2041 N N . TYR A 1 266 ? -14.364 -8.266 14.030 1.00 97.88 266 TYR A N 1
ATOM 2042 C CA . TYR A 1 266 ? -14.747 -8.017 12.633 1.00 97.88 266 TYR A CA 1
ATOM 2043 C C . TYR A 1 266 ? -14.520 -9.237 11.719 1.00 97.88 266 TYR A C 1
ATOM 2045 O O . TYR A 1 266 ? -14.611 -9.126 10.500 1.00 97.88 266 TYR A O 1
ATOM 2053 N N . GLY A 1 267 ? -14.264 -10.424 12.285 1.00 97.06 267 GLY A N 1
ATOM 2054 C CA . GLY A 1 267 ? -14.184 -11.673 11.518 1.00 97.06 267 GLY A CA 1
ATOM 2055 C C . GLY A 1 267 ? -12.798 -12.007 10.961 1.00 97.06 267 GLY A C 1
ATOM 2056 O O . GLY A 1 267 ? -12.692 -12.757 9.989 1.00 97.06 267 GLY A O 1
ATOM 2057 N N . ALA A 1 268 ? -11.729 -11.484 11.563 1.00 97.25 268 ALA A N 1
ATOM 2058 C CA . ALA A 1 268 ? -10.380 -11.947 11.255 1.00 97.25 268 ALA A CA 1
ATOM 2059 C C . ALA A 1 268 ? -10.192 -13.426 11.626 1.00 97.25 268 ALA A C 1
ATOM 2061 O O . ALA A 1 268 ? -10.508 -13.833 12.748 1.00 97.25 268 ALA A O 1
ATOM 2062 N N . ASP A 1 269 ? -9.633 -14.216 10.710 1.00 96.50 269 ASP A N 1
ATOM 2063 C CA . ASP A 1 269 ? -9.309 -15.621 10.942 1.00 96.50 269 ASP A CA 1
ATOM 2064 C C . ASP A 1 269 ? -7.872 -15.762 11.484 1.00 96.50 269 ASP A C 1
ATOM 2066 O O . ASP A 1 269 ? -6.900 -15.499 10.763 1.00 96.50 269 ASP A O 1
ATOM 2070 N N . PRO A 1 270 ? -7.699 -16.210 12.744 1.00 95.31 270 PRO A N 1
ATOM 2071 C CA . PRO A 1 270 ? -6.381 -16.402 13.341 1.00 95.31 270 PRO A CA 1
ATOM 2072 C C . PRO A 1 270 ? -5.603 -17.582 12.745 1.00 95.31 270 PRO A C 1
ATOM 2074 O O . PRO A 1 270 ? -4.420 -17.739 13.043 1.00 95.31 270 PRO A O 1
ATOM 2077 N N . ASN A 1 271 ? -6.245 -18.431 11.938 1.00 94.44 271 ASN A N 1
ATOM 2078 C CA . ASN A 1 271 ? -5.652 -19.660 11.414 1.00 94.44 271 ASN A CA 1
ATOM 2079 C C . ASN A 1 271 ? -5.028 -19.489 10.028 1.00 94.44 271 ASN A C 1
ATOM 2081 O O . ASN A 1 271 ? -4.527 -20.467 9.477 1.00 94.44 271 ASN A O 1
ATOM 2085 N N . ILE A 1 272 ? -5.050 -18.283 9.453 1.00 91.94 272 ILE A N 1
ATOM 2086 C CA . ILE A 1 272 ? -4.438 -18.015 8.152 1.00 91.94 272 ILE A CA 1
ATOM 2087 C C . ILE A 1 272 ? -2.915 -17.874 8.327 1.00 91.94 272 ILE A C 1
ATOM 2089 O O . ILE A 1 272 ? -2.459 -16.887 8.912 1.00 91.94 272 ILE A O 1
ATOM 2093 N N . PRO A 1 273 ? -2.098 -18.815 7.811 1.00 86.88 273 PRO A N 1
ATOM 2094 C CA . PRO A 1 273 ? -0.651 -18.725 7.935 1.00 86.88 273 PRO A CA 1
ATOM 2095 C C . PRO A 1 273 ? -0.062 -17.836 6.835 1.00 86.88 273 PRO A C 1
ATOM 2097 O O . PRO A 1 273 ? -0.655 -17.669 5.761 1.00 86.88 273 PRO A O 1
ATOM 2100 N N . THR A 1 274 ? 1.158 -17.347 7.056 1.00 87.00 274 THR A N 1
ATOM 2101 C CA . THR A 1 274 ? 2.016 -16.906 5.951 1.00 87.00 274 THR A CA 1
ATOM 2102 C C . THR A 1 274 ? 2.317 -18.081 5.019 1.00 87.00 274 THR A C 1
ATOM 2104 O O . THR A 1 274 ? 2.243 -19.253 5.397 1.00 87.00 274 THR A O 1
ATOM 2107 N N . ALA A 1 275 ? 2.625 -17.780 3.764 1.00 78.44 275 ALA A N 1
ATOM 2108 C CA . ALA A 1 275 ? 3.144 -18.767 2.841 1.00 78.44 275 ALA A CA 1
ATOM 2109 C C . ALA A 1 275 ? 4.573 -19.120 3.263 1.00 78.44 275 ALA A C 1
ATOM 2111 O O . ALA A 1 275 ? 5.414 -18.238 3.430 1.00 78.44 275 ALA A O 1
ATOM 2112 N N . TRP A 1 276 ? 4.849 -20.413 3.425 1.00 62.12 276 TRP A N 1
ATOM 2113 C CA . TRP A 1 276 ? 6.215 -20.872 3.644 1.00 62.12 276 TRP A CA 1
ATOM 2114 C C . TRP A 1 276 ? 6.999 -20.690 2.333 1.00 62.12 276 TRP A C 1
ATOM 2116 O O . TRP A 1 276 ? 6.528 -21.172 1.295 1.00 62.12 276 TRP A O 1
ATOM 2126 N N . PRO A 1 277 ? 8.163 -20.013 2.328 1.00 60.19 277 PRO A N 1
ATOM 2127 C CA . PRO A 1 277 ? 8.970 -19.885 1.120 1.00 60.19 277 PRO A CA 1
ATOM 2128 C C . PRO A 1 277 ? 9.422 -21.274 0.659 1.00 60.19 277 PRO A C 1
ATOM 2130 O O . PRO A 1 277 ? 9.590 -22.181 1.477 1.00 60.19 277 PRO A O 1
ATOM 2133 N N . ALA A 1 278 ? 9.632 -21.468 -0.645 1.00 53.91 278 ALA A N 1
ATOM 2134 C CA . ALA A 1 278 ? 10.156 -22.739 -1.145 1.00 53.91 278 ALA A CA 1
ATOM 2135 C C . ALA A 1 278 ? 11.415 -23.142 -0.342 1.00 53.91 278 ALA A C 1
ATOM 2137 O O . ALA A 1 278 ? 12.196 -22.256 0.016 1.00 53.91 278 ALA A O 1
ATOM 2138 N N . PRO A 1 279 ? 11.631 -24.435 -0.028 1.00 50.97 279 PRO A N 1
ATOM 2139 C CA . PRO A 1 279 ? 12.747 -24.876 0.815 1.00 50.97 279 PRO A CA 1
ATOM 2140 C C . PRO A 1 279 ? 14.122 -24.330 0.400 1.00 50.97 279 PRO A C 1
ATOM 2142 O O . PRO A 1 279 ? 14.975 -24.093 1.250 1.00 50.97 279 PRO A O 1
ATOM 2145 N N . GLU A 1 280 ? 14.299 -24.078 -0.894 1.00 49.81 280 GLU A N 1
ATOM 2146 C CA . GLU A 1 280 ? 15.511 -23.556 -1.531 1.00 49.81 280 GLU A CA 1
ATOM 2147 C C . GLU A 1 280 ? 15.735 -22.047 -1.312 1.00 49.81 280 GLU A C 1
ATOM 2149 O O . GLU A 1 280 ? 16.856 -21.570 -1.435 1.00 49.81 280 GLU A O 1
ATOM 2154 N N . MET A 1 281 ? 14.694 -21.294 -0.938 1.00 47.47 281 MET A N 1
ATOM 2155 C CA . MET A 1 281 ? 14.737 -19.842 -0.689 1.00 47.47 281 MET A CA 1
ATOM 2156 C C . MET A 1 281 ? 15.035 -19.493 0.780 1.00 47.47 281 MET A C 1
ATOM 2158 O O . MET A 1 281 ? 14.943 -18.333 1.182 1.00 47.47 281 MET A O 1
ATOM 2162 N N . ARG A 1 282 ? 15.350 -20.493 1.612 1.00 55.41 282 ARG A N 1
ATOM 2163 C CA . ARG A 1 282 ? 15.646 -20.321 3.039 1.00 55.41 282 ARG A CA 1
ATOM 2164 C C . ARG A 1 282 ? 17.117 -19.926 3.215 1.00 55.41 282 ARG A C 1
ATOM 2166 O O . ARG A 1 282 ? 18.006 -20.758 3.039 1.00 55.41 282 ARG A O 1
ATOM 2173 N N . GLU A 1 283 ? 17.399 -18.684 3.608 1.00 45.06 283 GLU A N 1
ATOM 2174 C CA . GLU A 1 283 ? 18.775 -18.286 3.935 1.00 45.06 283 GLU A CA 1
ATOM 2175 C C . GLU A 1 283 ? 19.289 -19.022 5.189 1.00 45.06 283 GLU A C 1
ATOM 2177 O O . GLU A 1 283 ? 18.641 -19.038 6.232 1.00 45.06 283 GLU A O 1
ATOM 2182 N N . ARG A 1 284 ? 20.483 -19.627 5.066 1.00 47.84 284 ARG A N 1
ATOM 2183 C CA . ARG A 1 284 ? 21.358 -20.197 6.119 1.00 47.84 284 ARG A CA 1
ATOM 2184 C C . ARG A 1 284 ? 20.645 -20.700 7.399 1.00 47.84 284 ARG A C 1
ATOM 2186 O O . ARG A 1 284 ? 20.467 -19.941 8.346 1.00 47.84 284 ARG A O 1
ATOM 2193 N N . ARG A 1 285 ? 20.494 -22.035 7.490 1.00 42.56 285 ARG A N 1
ATOM 2194 C CA . ARG A 1 285 ? 20.053 -22.872 8.646 1.00 42.56 285 ARG A CA 1
ATOM 2195 C C . ARG A 1 285 ? 18.562 -23.225 8.720 1.00 42.56 285 ARG A C 1
ATOM 2197 O O . ARG A 1 285 ? 17.945 -23.059 9.764 1.00 42.56 285 ARG A O 1
ATOM 2204 N N . GLN A 1 286 ? 18.012 -23.799 7.659 1.00 46.38 286 GLN A N 1
ATOM 2205 C CA . GLN A 1 286 ? 16.772 -24.581 7.772 1.00 46.38 286 GLN A CA 1
ATOM 2206 C C . GLN A 1 286 ? 16.867 -25.875 6.947 1.00 46.38 286 GLN A C 1
ATOM 2208 O O . GLN A 1 286 ? 15.962 -26.208 6.180 1.00 46.38 286 GLN A O 1
ATOM 2213 N N . GLN A 1 287 ? 18.007 -26.570 7.069 1.00 41.78 287 GLN A N 1
ATOM 2214 C CA . GLN A 1 287 ? 18.114 -27.992 6.729 1.00 41.78 287 GLN A CA 1
ATOM 2215 C C . GLN A 1 287 ? 17.688 -28.792 7.961 1.00 41.78 287 GLN A C 1
ATOM 2217 O O . GLN A 1 287 ? 18.510 -29.403 8.642 1.00 41.78 287 GLN A O 1
ATOM 2222 N N . ASP A 1 288 ? 16.404 -28.731 8.267 1.00 39.66 288 ASP A N 1
ATOM 2223 C CA . ASP A 1 288 ? 15.806 -29.555 9.301 1.00 39.66 288 ASP A CA 1
ATOM 2224 C C . ASP A 1 288 ? 15.105 -30.664 8.513 1.00 39.66 288 ASP A C 1
ATOM 2226 O O . ASP A 1 288 ? 14.213 -30.375 7.710 1.00 39.66 288 ASP A O 1
ATOM 2230 N N . GLY A 1 289 ? 15.653 -31.880 8.615 1.00 37.97 289 GLY A N 1
ATOM 2231 C CA . GLY A 1 289 ? 15.189 -33.069 7.895 1.00 37.97 289 GLY A CA 1
ATOM 2232 C C . GLY A 1 289 ? 13.773 -33.503 8.241 1.00 37.97 289 GLY A C 1
ATOM 2233 O O . GLY A 1 289 ? 13.224 -33.036 9.264 1.00 37.97 289 GLY A O 1
#

Radius of gyration: 24.54 Å; Cα contacts (8 Å, |Δi|>4): 422; chains: 1; bounding box: 67×54×57 Å

pLDDT: mean 81.62, std 16.4, range [37.97, 98.62]

Sequence (289 aa):
MDVLQQVFADRQASRFLREELSEYISNDRVMDASGDYVSAETATKDNEPSVDEVQAAIRAQREFLQSGEAYRDFNEEALVNHRPDYPEGPDLPRPPYRETLVGATGGMTALLHAAREGSSEAAMALLKGGADVNQVSGGDETSPLLIATLNGQFDLAMLLTSQGADPNLVANTDGSGPLFAVLQTQWAPKSNYPQPRAQDLQTTEYIDLLSALLDAGADPNVRLKTHLWYWEYGLTKIGTDLKGATPFWRAAYAQDIEAMKLLSSYGADPNIPTAWPAPEMRERRQQDG

Secondary structure (DSSP, 8-state):
--HHHHHHHHHHHHHHHHHHHHHHS-S-EEE-TTS-EEETTT--S--PPPHHHHHHHHHHHHHHHHSSGGGTT--GGGGPEEE-SSTT---EEEPPPGGGG-SSS----HHHHHHHHT-HHHHHHHHHTT--TT---TTT---HHHHHHHTT-HHHHHHHHHTT--TT---TTT---HHHHHHHHHTPPPPSS----GGGG-SS-HHHHHHHHHHTT--TT---SS--GGG-SS--------TT--HHHHHHHHT-HHHHHHHHHTT--TT-PPPPPPGGG--SS----

Solvent-accessible surface area (backbone atoms only — not comparable to full-atom values): 16480 Å² total; per-residue (Å²): 129,61,39,65,58,52,45,47,26,53,52,46,39,52,49,51,35,51,52,52,51,45,74,69,39,76,89,49,68,39,73,46,99,85,74,47,75,26,42,71,87,72,72,47,85,79,79,68,74,50,72,69,55,50,51,49,31,52,50,52,32,51,51,43,61,70,68,50,63,49,55,75,79,76,52,80,71,76,56,42,45,70,51,47,92,47,94,92,45,69,72,34,82,36,69,65,56,74,74,59,51,40,66,34,90,58,55,69,49,75,50,41,52,21,23,48,74,43,36,51,69,58,33,52,52,39,46,75,71,65,49,64,61,64,60,44,27,57,20,41,39,42,21,26,46,31,40,5,24,61,49,26,21,40,52,41,28,48,50,39,47,78,70,67,33,66,43,69,51,35,21,67,61,36,29,54,25,30,67,40,27,41,55,45,51,74,66,48,83,75,66,101,57,98,70,93,53,57,44,80,76,40,89,46,51,67,67,57,46,51,48,53,36,47,76,70,65,30,66,42,66,54,43,21,69,31,56,64,81,83,68,64,82,59,90,70,88,74,79,79,60,40,19,35,30,23,35,44,49,54,24,57,74,69,67,36,65,65,59,37,53,54,37,45,76,70,68,30,64,89,81,63,60,48,47,80,69,60,81,82,74,56,77,88,86,74,90,72,130